Protein AF-A0A7Y4QRB1-F1 (afdb_monomer_lite)

Foldseek 3Di:
DPPPPVVVVVCVVVVVVVVPPPDDDPDDPVVVVVVVVVPPDDDPVLVVLLVVLQVVLVVVLLVVCVVVVFFDWDKQKDKDKDWDAPVVVVVLVVLLVVLCVVVQWDDDPDPQKTKHAADDPPPPLDDPLSRFIKIKGWDWDDPVVTIMIMIMMITPDGDGTNQCNNVQRVQSCCCSRVVDVDRAQAEGEQSLLSSLLSLLVSLQVQLVVCVVVVNPPRQSSLVSSLVVSLVSLVVSCVSCVVDPSRYDNNVSSVNSNVSSVVSNVVSVVVVVVVVD

Secondary structure (DSSP, 8-state):
--SSHHHHHHHHHHHHHHTT----S--SSHHHHHHHHHT--S--HHHHHHHHHHHHHHHHHHHHHIIIII--EE--EEEEEEEE-HHHHHHHHHHHHHHHHHTT-EE-SSTTEEEEPPPPTT-TTS-HHHHS-EEEEEEEEE-SS-EEEEEEEEESSPEES-SSHHHHHHHHHHHHTTS-SS---PPEEPHHHHHHHHHHHHHHHHHHHHHHTT-S--HHHHHHHHHHHHHHHHHHHHHHHHSBTTEE-HHHHHHHHHHHHHHHHHHHHHHHHHH-

Structure (mmCIF, N/CA/C/O backbone):
data_AF-A0A7Y4QRB1-F1
#
_entry.id   AF-A0A7Y4QRB1-F1
#
loop_
_atom_site.group_PDB
_atom_site.id
_atom_site.type_symbol
_atom_site.label_atom_id
_atom_site.label_alt_id
_atom_site.label_comp_id
_atom_site.label_asym_id
_atom_site.label_entity_id
_atom_site.label_seq_id
_atom_site.pdbx_PDB_ins_code
_atom_site.Cartn_x
_atom_site.Cartn_y
_atom_site.Cartn_z
_atom_site.occupancy
_atom_site.B_iso_or_equiv
_atom_site.auth_seq_id
_atom_site.auth_comp_id
_atom_site.auth_asym_id
_atom_site.auth_atom_id
_atom_site.pdbx_PDB_model_num
ATOM 1 N N . MET A 1 1 ? 9.222 23.183 7.880 1.00 39.72 1 MET A N 1
ATOM 2 C CA . MET A 1 1 ? 10.000 22.545 6.788 1.00 39.72 1 MET A CA 1
ATOM 3 C C . MET A 1 1 ? 9.191 22.428 5.479 1.00 39.72 1 MET A C 1
ATOM 5 O O . MET A 1 1 ? 9.075 21.345 4.931 1.00 39.72 1 MET A O 1
ATOM 9 N N . LYS A 1 2 ? 8.617 23.523 4.947 1.00 31.38 2 LYS A N 1
ATOM 10 C CA . LYS A 1 2 ? 7.684 23.488 3.788 1.00 31.38 2 LYS A CA 1
ATOM 11 C C . LYS A 1 2 ? 8.220 24.134 2.493 1.00 31.38 2 LYS A C 1
ATOM 13 O O . LYS A 1 2 ? 7.441 24.411 1.593 1.00 31.38 2 LYS A O 1
ATOM 18 N N . ARG A 1 3 ? 9.528 24.411 2.379 1.00 34.03 3 ARG A N 1
ATOM 19 C CA . ARG A 1 3 ? 10.090 25.138 1.214 1.00 34.03 3 ARG A CA 1
ATOM 20 C C . ARG A 1 3 ? 11.389 24.576 0.616 1.00 34.03 3 ARG A C 1
ATOM 22 O O . ARG A 1 3 ? 11.933 25.191 -0.287 1.00 34.03 3 ARG A O 1
ATOM 29 N N . PHE A 1 4 ? 11.870 23.411 1.059 1.00 32.62 4 PHE A N 1
ATOM 30 C CA . PHE A 1 4 ? 13.183 22.892 0.631 1.00 32.62 4 PHE A CA 1
ATOM 31 C C . PHE A 1 4 ? 13.152 21.792 -0.446 1.00 32.62 4 PHE A C 1
ATOM 33 O O . PHE A 1 4 ? 14.191 21.486 -1.020 1.00 32.62 4 PHE A O 1
ATOM 40 N N . LEU A 1 5 ? 11.989 21.215 -0.773 1.00 32.38 5 LEU A N 1
ATOM 41 C CA . LEU A 1 5 ? 11.912 20.085 -1.711 1.00 32.38 5 LEU A CA 1
ATOM 42 C C . LEU A 1 5 ? 11.909 20.416 -3.220 1.00 32.38 5 LEU A C 1
ATOM 44 O O . LEU A 1 5 ? 12.484 19.621 -3.961 1.00 32.38 5 LEU A O 1
ATOM 48 N N . PRO A 1 6 ? 11.360 21.544 -3.727 1.00 33.53 6 PRO A N 1
ATOM 49 C CA . PRO A 1 6 ? 11.433 21.816 -5.167 1.00 33.53 6 PRO A CA 1
ATOM 50 C C . PRO A 1 6 ? 12.853 22.189 -5.628 1.00 33.53 6 PRO A C 1
ATOM 52 O O . PRO A 1 6 ? 13.139 22.143 -6.819 1.00 33.53 6 PRO A O 1
ATOM 55 N N . PHE A 1 7 ? 13.764 22.497 -4.697 1.00 32.50 7 PHE A N 1
ATOM 56 C CA . PHE A 1 7 ? 15.156 22.818 -5.011 1.00 32.50 7 PHE A CA 1
ATOM 57 C C . PHE A 1 7 ? 16.024 21.585 -5.272 1.00 32.50 7 PHE A C 1
ATOM 59 O O . PHE A 1 7 ? 16.918 21.662 -6.104 1.00 32.50 7 PHE A O 1
ATOM 66 N N . LEU A 1 8 ? 15.753 20.440 -4.638 1.00 35.69 8 LEU A N 1
ATOM 67 C CA . LEU A 1 8 ? 16.578 19.231 -4.791 1.00 35.69 8 LEU A CA 1
ATOM 68 C C . LEU A 1 8 ? 16.339 18.506 -6.127 1.00 35.69 8 LEU A C 1
ATOM 70 O O . LEU A 1 8 ? 17.288 17.998 -6.720 1.00 35.69 8 LEU A O 1
ATOM 74 N N . ALA A 1 9 ? 15.108 18.535 -6.647 1.00 36.31 9 ALA A N 1
ATOM 75 C CA . ALA A 1 9 ? 14.800 18.016 -7.983 1.00 36.31 9 ALA A CA 1
ATOM 76 C C . ALA A 1 9 ? 15.370 18.914 -9.099 1.00 36.31 9 ALA A C 1
ATOM 78 O O . ALA A 1 9 ? 15.824 18.411 -10.123 1.00 36.31 9 ALA A O 1
ATOM 79 N N . LEU A 1 10 ? 15.425 20.233 -8.875 1.00 35.31 10 LEU A N 1
ATOM 80 C CA . LEU A 1 10 ? 16.050 21.171 -9.810 1.00 35.31 10 LEU A CA 1
ATOM 81 C C . LEU A 1 10 ? 17.590 21.110 -9.748 1.00 35.31 10 LEU A C 1
ATOM 83 O O . LEU A 1 10 ? 18.241 21.254 -10.781 1.00 35.31 10 LEU A O 1
ATOM 87 N N . PHE A 1 11 ? 18.181 20.842 -8.573 1.00 35.09 11 PHE A N 1
ATOM 88 C CA . PHE A 1 11 ? 19.637 20.713 -8.400 1.00 35.09 11 PHE A CA 1
ATOM 89 C C . PHE A 1 11 ? 20.209 19.437 -9.024 1.00 35.09 11 PHE A C 1
ATOM 91 O O . PHE A 1 11 ? 21.295 19.476 -9.589 1.00 35.09 11 PHE A O 1
ATOM 98 N N . ALA A 1 12 ? 19.482 18.317 -8.981 1.00 37.06 12 ALA A N 1
ATOM 99 C CA . ALA A 1 12 ? 19.940 17.073 -9.606 1.00 37.06 12 ALA A CA 1
ATOM 100 C C . ALA A 1 12 ? 19.974 17.168 -11.146 1.00 37.06 12 ALA A C 1
ATOM 102 O O . ALA A 1 12 ? 20.867 16.612 -11.780 1.00 37.06 12 ALA A O 1
ATOM 103 N N . VAL A 1 13 ? 19.049 17.930 -11.743 1.00 39.94 13 VAL A N 1
ATOM 104 C CA . VAL A 1 13 ? 19.006 18.173 -13.197 1.00 39.94 13 VAL A CA 1
ATOM 105 C C . VAL A 1 13 ? 20.031 19.234 -13.626 1.00 39.94 13 VAL A C 1
ATOM 107 O O . VAL A 1 13 ? 20.640 19.111 -14.686 1.00 39.94 13 VAL A O 1
ATOM 110 N N . SER A 1 14 ? 20.294 20.245 -12.792 1.00 35.56 14 SER A N 1
ATOM 111 C CA . SER A 1 14 ? 21.273 21.301 -13.100 1.00 35.56 14 SER A CA 1
ATOM 112 C C . SER A 1 14 ? 22.726 20.915 -12.799 1.00 35.56 14 SER A C 1
ATOM 114 O O . SER A 1 14 ? 23.615 21.338 -13.535 1.00 35.56 14 SER A O 1
ATOM 116 N N . ALA A 1 15 ? 22.995 20.051 -11.815 1.00 35.97 15 ALA A N 1
ATOM 117 C CA . ALA A 1 15 ? 24.342 19.531 -11.558 1.00 35.97 15 ALA A CA 1
ATOM 118 C C . ALA A 1 15 ? 24.840 18.597 -12.679 1.00 35.97 15 ALA A C 1
ATOM 120 O O . ALA A 1 15 ? 26.037 18.559 -12.955 1.00 35.97 15 ALA A O 1
ATOM 121 N N . PHE A 1 16 ? 23.931 17.907 -13.379 1.00 37.00 16 PHE A N 1
ATOM 122 C CA . PHE A 1 16 ? 24.278 17.109 -14.559 1.00 37.00 16 PHE A CA 1
ATOM 123 C C . PHE A 1 16 ? 24.545 17.987 -15.797 1.00 37.00 16 PHE A C 1
ATOM 125 O O . PHE A 1 16 ? 25.427 17.680 -16.592 1.00 37.00 16 PHE A O 1
ATOM 132 N N . ALA A 1 17 ? 23.852 19.126 -15.924 1.00 37.41 17 ALA A N 1
ATOM 133 C CA . ALA A 1 17 ? 24.091 20.101 -16.992 1.00 37.41 17 ALA A CA 1
ATOM 134 C C . ALA A 1 17 ? 25.371 20.938 -16.774 1.00 37.41 17 ALA A C 1
ATOM 136 O O . ALA A 1 17 ? 26.051 21.287 -17.736 1.00 37.41 17 ALA A O 1
ATOM 137 N N . ALA A 1 18 ? 25.737 21.230 -15.522 1.00 36.44 18 ALA A N 1
ATOM 138 C CA . ALA A 1 18 ? 26.927 22.019 -15.192 1.00 36.44 18 ALA A CA 1
ATOM 139 C C . ALA A 1 18 ? 28.245 21.220 -15.282 1.00 36.44 18 ALA A C 1
ATOM 141 O O . ALA A 1 18 ? 29.301 21.807 -15.503 1.00 36.44 18 ALA A O 1
ATOM 142 N N . GLY A 1 19 ? 28.195 19.886 -15.171 1.00 33.22 19 GLY A N 1
ATOM 143 C CA . GLY A 1 19 ? 29.369 19.012 -15.315 1.00 33.22 19 GLY A CA 1
ATOM 144 C C . GLY A 1 19 ? 29.915 18.890 -16.745 1.00 33.22 19 GLY A C 1
ATOM 145 O O . GLY A 1 19 ? 31.011 18.372 -16.931 1.00 33.22 19 GLY A O 1
ATOM 146 N N . LEU A 1 20 ? 29.182 19.383 -17.749 1.00 38.00 20 LEU A N 1
ATOM 147 C CA . LEU A 1 20 ? 29.533 19.293 -19.173 1.00 38.00 20 LEU A CA 1
ATOM 148 C C . LEU A 1 20 ? 30.147 20.577 -19.759 1.00 38.00 20 LEU A C 1
ATOM 150 O O . LEU A 1 20 ? 30.497 20.590 -20.934 1.00 38.00 20 LEU A O 1
ATOM 154 N N . SER A 1 21 ? 30.300 21.651 -18.972 1.00 42.00 21 SER A N 1
ATOM 155 C CA . SER A 1 21 ? 30.727 22.970 -19.482 1.00 42.00 21 SER A CA 1
ATOM 156 C C . SER A 1 21 ? 32.161 23.390 -19.112 1.00 42.00 21 SER A C 1
ATOM 158 O O . SER A 1 21 ? 32.554 24.526 -19.377 1.00 42.00 21 SER A O 1
ATOM 160 N N . ALA A 1 22 ? 32.976 22.499 -18.545 1.00 44.00 22 ALA A N 1
ATOM 161 C CA . ALA A 1 22 ? 34.380 22.787 -18.248 1.00 44.00 22 ALA A CA 1
ATOM 162 C C . ALA A 1 22 ? 35.316 22.098 -19.254 1.00 44.00 22 ALA A C 1
ATOM 164 O O . ALA A 1 22 ? 36.043 21.171 -18.908 1.00 44.00 22 ALA A O 1
ATOM 165 N N . ALA A 1 23 ? 35.296 22.554 -20.507 1.00 38.94 23 ALA A N 1
ATOM 166 C CA . ALA A 1 23 ? 36.336 22.246 -21.483 1.00 38.94 23 ALA A CA 1
ATOM 167 C C . ALA A 1 23 ? 36.774 23.543 -22.174 1.00 38.94 23 ALA A C 1
ATOM 169 O O . ALA A 1 23 ? 35.965 24.310 -22.687 1.00 38.94 23 ALA A O 1
ATOM 170 N N . THR A 1 24 ? 38.073 23.804 -22.088 1.00 46.06 24 THR A N 1
ATOM 171 C CA . THR A 1 24 ? 38.813 24.920 -22.684 1.00 46.06 24 THR A CA 1
ATOM 172 C C . THR A 1 24 ? 38.748 24.920 -24.220 1.00 46.06 24 THR A C 1
ATOM 174 O O . THR A 1 24 ? 38.519 23.865 -24.810 1.00 46.06 24 THR A O 1
ATOM 177 N N . PRO A 1 25 ? 38.981 26.072 -24.881 1.00 45.19 25 PRO A N 1
ATOM 178 C CA . PRO A 1 25 ? 38.658 26.262 -26.290 1.00 45.19 25 PRO A CA 1
ATOM 179 C C . PRO A 1 25 ? 39.720 25.641 -27.205 1.00 45.19 25 PRO A C 1
ATOM 181 O O . PRO A 1 25 ? 40.776 26.227 -27.425 1.00 45.19 25 PRO A O 1
ATOM 184 N N . ASP A 1 26 ? 39.405 24.479 -27.775 1.00 43.38 26 ASP A N 1
ATOM 185 C CA . ASP A 1 26 ? 39.945 24.043 -29.069 1.00 43.38 26 ASP A CA 1
ATOM 186 C C . ASP A 1 26 ? 38.847 23.266 -29.830 1.00 43.38 26 ASP A C 1
ATOM 188 O O . ASP A 1 26 ? 38.816 22.038 -29.940 1.00 43.38 26 ASP A O 1
ATOM 192 N N . ASP A 1 27 ? 37.832 24.030 -30.247 1.00 53.16 27 ASP A N 1
ATOM 193 C CA . ASP A 1 27 ? 36.531 23.574 -30.746 1.00 53.16 27 ASP A CA 1
ATOM 194 C C . ASP A 1 27 ? 36.524 23.342 -32.259 1.00 53.16 27 ASP A C 1
ATOM 196 O O . ASP A 1 27 ? 36.129 24.229 -33.019 1.00 53.16 27 ASP A O 1
ATOM 200 N N . ARG A 1 28 ? 36.882 22.139 -32.730 1.00 49.31 28 ARG A N 1
ATOM 201 C CA . ARG A 1 28 ? 36.522 21.727 -34.108 1.00 49.31 28 ARG A CA 1
ATOM 202 C C . ARG A 1 28 ? 35.938 20.320 -34.294 1.00 49.31 28 ARG A C 1
ATOM 204 O O . ARG A 1 28 ? 35.136 20.184 -35.213 1.00 49.31 28 ARG A O 1
ATOM 211 N N . PRO A 1 29 ? 36.190 19.293 -33.456 1.00 46.94 29 PRO A N 1
ATOM 212 C CA . PRO A 1 29 ? 35.462 18.025 -33.595 1.00 46.94 29 PRO A CA 1
ATOM 213 C C . PRO A 1 29 ? 34.182 17.950 -32.739 1.00 46.94 29 PRO A C 1
ATOM 215 O O . PRO A 1 29 ? 33.296 17.150 -33.033 1.00 46.94 29 PRO A O 1
ATOM 218 N N . VAL A 1 30 ? 34.037 18.802 -31.716 1.00 51.84 30 VAL A N 1
ATOM 219 C CA . VAL A 1 30 ? 32.916 18.755 -30.754 1.00 51.84 30 VAL A CA 1
ATOM 220 C C . VAL A 1 30 ? 31.631 19.393 -31.307 1.00 51.84 30 VAL A C 1
ATOM 222 O O . VAL A 1 30 ? 30.529 18.942 -30.994 1.00 51.84 30 VAL A O 1
ATOM 225 N N . GLN A 1 31 ? 31.740 20.373 -32.213 1.00 45.00 31 GLN A N 1
ATOM 226 C CA . GLN A 1 31 ? 30.568 21.009 -32.832 1.00 45.00 31 GLN A CA 1
ATOM 227 C C . GLN A 1 31 ? 29.723 20.036 -33.667 1.00 45.00 31 GLN A C 1
ATOM 229 O O . GLN A 1 31 ? 28.500 20.160 -33.661 1.00 45.00 31 GLN A O 1
ATOM 234 N N . ASN A 1 32 ? 30.326 19.019 -34.292 1.00 47.62 32 ASN A N 1
ATOM 235 C CA . ASN A 1 32 ? 29.573 17.998 -35.032 1.00 47.62 32 ASN A CA 1
ATOM 236 C C . ASN A 1 32 ? 28.759 17.082 -34.100 1.00 47.62 32 ASN A C 1
ATOM 238 O O . ASN A 1 32 ? 27.676 16.632 -34.471 1.00 47.62 32 ASN A O 1
ATOM 242 N N . TYR A 1 33 ? 29.226 16.848 -32.868 1.00 47.97 33 TYR A N 1
ATOM 243 C CA . TYR A 1 33 ? 28.473 16.085 -31.865 1.00 47.97 33 TYR A CA 1
ATOM 244 C C . TYR A 1 33 ? 27.237 16.855 -31.379 1.00 47.97 33 TYR A C 1
ATOM 246 O O . TYR A 1 33 ? 26.149 16.288 -31.286 1.00 47.97 33 TYR A O 1
ATOM 254 N N . PHE A 1 34 ? 27.371 18.162 -31.131 1.00 43.59 34 PHE A N 1
ATOM 255 C CA . PHE A 1 34 ? 26.248 18.989 -30.677 1.00 43.59 34 PHE A CA 1
ATOM 256 C C . PHE A 1 34 ? 25.298 19.420 -31.800 1.00 43.59 34 PHE A C 1
ATOM 258 O O . PHE A 1 34 ? 24.108 19.577 -31.540 1.00 43.59 34 PHE A O 1
ATOM 265 N N . GLN A 1 35 ? 25.763 19.547 -33.045 1.00 42.81 35 GLN A N 1
ATOM 266 C CA . GLN A 1 35 ? 24.873 19.765 -34.193 1.00 42.81 35 GLN A CA 1
ATOM 267 C C . GLN A 1 35 ? 24.010 18.534 -34.501 1.00 42.81 35 GLN A C 1
ATOM 269 O O . GLN A 1 35 ? 22.847 18.677 -34.873 1.00 42.81 35 GLN A O 1
ATOM 274 N N . ASN A 1 36 ? 24.517 17.325 -34.242 1.00 44.88 36 ASN A N 1
ATOM 275 C CA . ASN A 1 36 ? 23.694 16.114 -34.280 1.00 44.88 36 ASN A CA 1
ATOM 276 C C . ASN A 1 36 ? 22.741 16.011 -33.073 1.00 44.88 36 ASN A C 1
ATOM 278 O O . ASN A 1 36 ? 21.663 15.435 -33.196 1.00 44.88 36 ASN A O 1
ATOM 282 N N . ALA A 1 37 ? 23.082 16.616 -31.929 1.00 47.56 37 ALA A N 1
ATOM 283 C CA . ALA A 1 37 ? 22.190 16.700 -30.768 1.00 47.56 37 ALA A CA 1
ATOM 284 C C . ALA A 1 37 ? 21.055 17.729 -30.951 1.00 47.56 37 ALA A C 1
ATOM 286 O O . ALA A 1 37 ? 19.968 17.551 -30.403 1.00 47.56 37 ALA A O 1
ATOM 287 N N . THR A 1 38 ? 21.259 18.788 -31.740 1.00 42.94 38 THR A N 1
ATOM 288 C CA . THR A 1 38 ? 20.203 19.760 -32.083 1.00 42.94 38 THR A CA 1
ATOM 289 C C . THR A 1 38 ? 19.347 19.327 -33.275 1.00 42.94 38 THR A C 1
ATOM 291 O O . THR A 1 38 ? 18.256 19.862 -33.465 1.00 42.94 38 THR A O 1
ATOM 294 N N . ALA A 1 39 ? 19.753 18.281 -34.003 1.00 39.62 39 ALA A N 1
ATOM 295 C CA . ALA A 1 39 ? 18.938 17.579 -34.996 1.00 39.62 39 ALA A CA 1
ATOM 296 C C . ALA A 1 39 ? 17.905 16.608 -34.375 1.00 39.62 39 ALA A C 1
ATOM 298 O O . ALA A 1 39 ? 17.433 15.685 -35.043 1.00 39.62 39 ALA A O 1
ATOM 299 N N . PHE A 1 40 ? 17.481 16.837 -33.124 1.00 47.47 40 PHE A N 1
ATOM 300 C CA . PHE A 1 40 ? 16.254 16.276 -32.537 1.00 47.47 40 PHE A CA 1
ATOM 301 C C . PHE A 1 40 ? 15.010 16.885 -33.224 1.00 47.47 40 PHE A C 1
ATOM 303 O O . PHE A 1 40 ? 14.168 17.542 -32.614 1.00 47.47 40 PHE A O 1
ATOM 310 N N . SER A 1 41 ? 14.911 16.714 -34.544 1.00 40.84 41 SER A N 1
ATOM 311 C CA . SER A 1 41 ? 13.791 17.190 -35.346 1.00 40.84 41 SER A CA 1
ATOM 312 C C . SER A 1 41 ? 12.553 16.308 -35.142 1.00 40.84 41 SER A C 1
ATOM 314 O O . SER A 1 41 ? 12.615 15.082 -35.208 1.00 40.84 41 SER A O 1
ATOM 316 N N . SER A 1 42 ? 11.423 16.979 -34.906 1.00 46.69 42 SER A N 1
ATOM 317 C CA . SER A 1 42 ? 10.041 16.555 -35.184 1.00 46.69 42 SER A CA 1
ATOM 318 C C . SER A 1 42 ? 9.615 15.143 -34.734 1.00 46.69 42 SER A C 1
ATOM 320 O O . SER A 1 42 ? 9.672 14.174 -35.487 1.00 46.69 42 SER A O 1
ATOM 322 N N . SER A 1 43 ? 9.019 15.107 -33.534 1.00 50.09 43 SER A N 1
ATOM 323 C CA . SER A 1 43 ? 8.402 13.976 -32.816 1.00 50.09 43 SER A CA 1
ATOM 324 C C . SER A 1 43 ? 9.391 13.107 -32.030 1.00 50.09 43 SER A C 1
ATOM 326 O O . SER A 1 43 ? 10.037 12.225 -32.603 1.00 50.09 43 SER A O 1
ATOM 328 N N . PRO A 1 44 ? 9.502 13.289 -30.697 1.00 72.00 44 PRO A N 1
ATOM 329 C CA . PRO A 1 44 ? 10.313 12.416 -29.867 1.00 72.00 44 PRO A CA 1
ATOM 330 C C . PRO A 1 44 ? 9.574 11.082 -29.711 1.00 72.00 44 PRO A C 1
ATOM 332 O O . PRO A 1 44 ? 8.936 10.817 -28.695 1.00 72.00 44 PRO A O 1
ATOM 335 N N . LYS A 1 45 ? 9.640 10.219 -30.732 1.00 80.81 45 LYS A N 1
ATOM 336 C CA . LYS A 1 45 ? 9.085 8.855 -30.689 1.00 80.81 45 LYS A CA 1
ATOM 337 C C . LYS A 1 45 ? 9.592 8.095 -29.459 1.00 80.81 45 LYS A C 1
ATOM 339 O O . LYS A 1 45 ? 8.843 7.333 -28.859 1.00 80.81 45 LYS A O 1
ATOM 344 N N . TRP A 1 46 ? 10.828 8.368 -29.040 1.00 86.44 46 TRP A N 1
ATOM 345 C CA . TRP A 1 46 ? 11.405 7.865 -27.794 1.00 86.44 46 TRP A CA 1
ATOM 346 C C . TRP A 1 46 ? 10.669 8.344 -26.543 1.00 86.44 46 TRP A C 1
ATOM 348 O O . TRP A 1 46 ? 10.542 7.570 -25.605 1.00 86.44 46 TRP A O 1
ATOM 358 N N . ALA A 1 47 ? 10.146 9.573 -26.516 1.00 87.12 47 ALA A N 1
ATOM 359 C CA . ALA A 1 47 ? 9.398 10.080 -25.371 1.00 87.12 47 ALA A CA 1
ATOM 360 C C . ALA A 1 47 ? 8.028 9.411 -25.296 1.00 87.12 47 ALA A C 1
ATOM 362 O O . ALA A 1 47 ? 7.596 9.055 -24.210 1.00 87.12 47 ALA A O 1
ATOM 363 N N . VAL A 1 48 ? 7.372 9.166 -26.437 1.00 88.88 48 VAL A N 1
ATOM 364 C CA . VAL A 1 48 ? 6.123 8.383 -26.472 1.00 88.88 48 VAL A CA 1
ATOM 365 C C . VAL A 1 48 ? 6.360 6.975 -25.926 1.00 88.88 48 VAL A C 1
ATOM 367 O O . VAL A 1 48 ? 5.590 6.512 -25.089 1.00 88.88 48 VAL A O 1
ATOM 370 N N . VAL A 1 49 ? 7.450 6.320 -26.340 1.00 89.44 49 VAL A N 1
ATOM 371 C CA . VAL A 1 49 ? 7.846 5.011 -25.801 1.00 89.44 49 VAL A CA 1
ATOM 372 C C . VAL A 1 49 ? 8.166 5.111 -24.307 1.00 89.44 49 VAL A C 1
ATOM 374 O O . VAL A 1 49 ? 7.635 4.329 -23.531 1.00 89.44 49 VAL A O 1
ATOM 377 N N . GLY A 1 50 ? 8.961 6.092 -23.878 1.00 90.44 50 GLY A N 1
ATOM 378 C CA . GLY A 1 50 ? 9.340 6.298 -22.477 1.00 90.44 50 GLY A CA 1
ATOM 379 C C . GLY A 1 50 ? 8.140 6.556 -21.563 1.00 90.44 50 GLY A C 1
ATOM 380 O O . GLY A 1 50 ? 7.981 5.879 -20.551 1.00 90.44 50 GLY A O 1
ATOM 381 N N . PHE A 1 51 ? 7.236 7.462 -21.943 1.00 90.75 51 PHE A N 1
ATOM 382 C CA . PHE A 1 51 ? 5.979 7.679 -21.224 1.00 90.75 51 PHE A CA 1
ATOM 383 C C . PHE A 1 51 ? 5.107 6.424 -21.233 1.00 90.75 51 PHE A C 1
ATOM 385 O O . PHE A 1 51 ? 4.558 6.063 -20.196 1.00 90.75 51 PHE A O 1
ATOM 392 N N . GLY A 1 52 ? 5.004 5.736 -22.373 1.00 91.31 52 GLY A N 1
ATOM 393 C CA . GLY A 1 52 ? 4.279 4.472 -22.480 1.00 91.31 52 GLY A CA 1
ATOM 394 C C . GLY A 1 52 ? 4.819 3.405 -21.526 1.00 91.31 52 GLY A C 1
ATOM 395 O O . GLY A 1 52 ? 4.036 2.709 -20.889 1.00 91.31 52 GLY A O 1
ATOM 396 N N . LEU A 1 53 ? 6.141 3.325 -21.364 1.00 93.25 53 LEU A N 1
ATOM 397 C CA . LEU A 1 53 ? 6.793 2.429 -20.411 1.00 93.25 53 LEU A CA 1
ATOM 398 C C . LEU A 1 53 ? 6.484 2.804 -18.959 1.00 93.25 53 LEU A C 1
ATOM 400 O O . LEU A 1 53 ? 6.187 1.909 -18.175 1.00 93.25 53 LEU A O 1
ATOM 404 N N . VAL A 1 54 ? 6.490 4.095 -18.609 1.00 93.06 54 VAL A N 1
ATOM 405 C CA . VAL A 1 54 ? 6.131 4.569 -17.258 1.00 93.06 54 VAL A CA 1
ATOM 406 C C . VAL A 1 54 ? 4.657 4.289 -16.944 1.00 93.06 54 VAL A C 1
ATOM 408 O O . VAL A 1 54 ? 4.333 3.719 -15.908 1.00 93.06 54 VAL A O 1
ATOM 411 N N . PHE A 1 55 ? 3.731 4.630 -17.842 1.00 90.62 55 PHE A N 1
ATOM 412 C CA . PHE A 1 55 ? 2.312 4.322 -17.625 1.00 90.62 55 PHE A CA 1
ATOM 413 C C . PHE A 1 55 ? 2.053 2.810 -17.616 1.00 90.62 55 PHE A C 1
ATOM 415 O O . PHE A 1 55 ? 1.250 2.321 -16.820 1.00 90.62 55 PHE A O 1
ATOM 422 N N . GLY A 1 56 ? 2.759 2.062 -18.465 1.00 91.25 56 GLY A N 1
ATOM 423 C CA . GLY A 1 56 ? 2.716 0.606 -18.505 1.00 91.25 56 GLY A CA 1
ATOM 424 C C . GLY A 1 56 ? 3.218 -0.032 -17.210 1.00 91.25 56 GLY A C 1
ATOM 425 O O . GLY A 1 56 ? 2.552 -0.923 -16.685 1.00 91.25 56 GLY A O 1
ATOM 426 N N . SER A 1 57 ? 4.338 0.442 -16.649 1.00 92.81 57 SER A N 1
ATOM 427 C CA . SER A 1 57 ? 4.858 -0.052 -15.368 1.00 92.81 57 SER A CA 1
ATOM 428 C C . SER A 1 57 ? 3.894 0.245 -14.224 1.00 92.81 57 SER A C 1
ATOM 430 O O . SER A 1 57 ? 3.644 -0.635 -13.399 1.00 92.81 57 SER A O 1
ATOM 432 N N . MET A 1 58 ? 3.272 1.428 -14.207 1.00 88.94 58 MET A N 1
ATOM 433 C CA . MET A 1 58 ? 2.241 1.780 -13.227 1.00 88.94 58 MET A CA 1
ATOM 434 C C . MET A 1 58 ? 1.020 0.857 -13.326 1.00 88.94 58 MET A C 1
ATOM 436 O O . MET A 1 58 ? 0.574 0.321 -12.311 1.00 88.94 58 MET A O 1
ATOM 440 N N . ALA A 1 59 ? 0.506 0.617 -14.535 1.00 87.38 59 ALA A N 1
ATOM 441 C CA . ALA A 1 59 ? -0.632 -0.275 -14.750 1.00 87.38 59 ALA A CA 1
ATOM 442 C C . ALA A 1 59 ? -0.314 -1.724 -14.336 1.00 87.38 59 ALA A C 1
ATOM 444 O O . ALA A 1 59 ? -1.102 -2.359 -13.634 1.00 87.38 59 ALA A O 1
ATOM 445 N N . LEU A 1 60 ? 0.867 -2.236 -14.700 1.00 89.75 60 LEU A N 1
ATOM 446 C CA . LEU A 1 60 ? 1.331 -3.564 -14.283 1.00 89.75 60 LEU A CA 1
ATOM 447 C C . LEU A 1 60 ? 1.524 -3.660 -12.768 1.00 89.75 60 LEU A C 1
ATOM 449 O O . LEU A 1 60 ? 1.236 -4.700 -12.176 1.00 89.75 60 LEU A O 1
ATOM 453 N N . SER A 1 61 ? 1.966 -2.581 -12.127 1.00 87.31 61 SER A N 1
ATOM 454 C CA . SER A 1 61 ? 2.106 -2.505 -10.673 1.00 87.31 61 SER A CA 1
ATOM 455 C C . SER A 1 61 ? 0.750 -2.556 -9.972 1.00 87.31 61 SER A C 1
ATOM 457 O O . SER A 1 61 ? 0.612 -3.280 -8.986 1.00 87.31 61 SER A O 1
ATOM 459 N N . TRP A 1 62 ? -0.273 -1.876 -10.505 1.00 82.62 62 TRP A N 1
ATOM 460 C CA . TRP A 1 62 ? -1.655 -2.010 -10.027 1.00 82.62 62 TRP A CA 1
ATOM 461 C C . TRP A 1 62 ? -2.167 -3.439 -10.175 1.00 82.62 62 TRP A C 1
ATOM 463 O O . TRP A 1 62 ? -2.641 -4.010 -9.198 1.00 82.62 62 TRP A O 1
ATOM 473 N N . ILE A 1 63 ? -2.012 -4.053 -11.351 1.00 84.31 63 ILE A N 1
ATOM 474 C CA . ILE A 1 63 ? -2.436 -5.444 -11.586 1.00 84.31 63 ILE A CA 1
ATOM 475 C C . ILE A 1 63 ? -1.714 -6.402 -10.633 1.00 84.31 63 ILE A C 1
ATOM 477 O O . ILE A 1 63 ? -2.345 -7.254 -10.012 1.00 84.31 63 ILE A O 1
ATOM 481 N N . THR A 1 64 ? -0.404 -6.237 -10.455 1.00 84.88 64 THR A N 1
ATOM 482 C CA . THR A 1 64 ? 0.388 -7.069 -9.542 1.00 84.88 64 THR A CA 1
ATOM 483 C C . THR A 1 64 ? -0.074 -6.898 -8.098 1.00 84.88 64 THR A C 1
ATOM 485 O O . THR A 1 64 ? -0.223 -7.881 -7.373 1.00 84.88 64 THR A O 1
ATOM 488 N N . ALA A 1 65 ? -0.342 -5.663 -7.673 1.00 78.19 65 ALA A N 1
ATOM 489 C CA . ALA A 1 65 ? -0.888 -5.390 -6.352 1.00 78.19 65 ALA A CA 1
ATOM 490 C C . ALA A 1 65 ? -2.272 -6.033 -6.165 1.00 78.19 65 ALA A C 1
ATOM 492 O O . ALA A 1 65 ? -2.539 -6.570 -5.092 1.00 78.19 65 ALA A O 1
ATOM 493 N N . ILE A 1 66 ? -3.120 -6.045 -7.202 1.00 71.56 66 ILE A N 1
ATOM 494 C CA . ILE A 1 66 ? -4.417 -6.735 -7.181 1.00 71.56 66 ILE A CA 1
ATOM 495 C C . ILE A 1 66 ? -4.226 -8.243 -6.987 1.00 71.56 66 ILE A C 1
ATOM 497 O O . ILE A 1 66 ? -4.796 -8.819 -6.061 1.00 71.56 66 ILE A O 1
ATOM 501 N N . VAL A 1 67 ? -3.392 -8.876 -7.816 1.00 77.88 67 VAL A N 1
ATOM 502 C CA . VAL A 1 67 ? -3.175 -10.333 -7.806 1.00 77.88 67 VAL A CA 1
ATOM 503 C C . VAL A 1 67 ? -2.545 -10.814 -6.499 1.00 77.88 67 VAL A C 1
ATOM 505 O O . VAL A 1 67 ? -2.924 -11.860 -5.981 1.00 77.88 67 VAL A O 1
ATOM 508 N N . LEU A 1 68 ? -1.621 -10.045 -5.920 1.00 74.62 68 LEU A N 1
ATOM 509 C CA . LEU A 1 68 ? -0.963 -10.393 -4.655 1.00 74.62 68 LEU A CA 1
ATOM 510 C C . LEU A 1 68 ? -1.836 -10.127 -3.411 1.00 74.62 68 LEU A C 1
ATOM 512 O O . LEU A 1 68 ? -1.316 -10.106 -2.296 1.00 74.62 68 LEU A O 1
ATOM 516 N N . GLY A 1 69 ? -3.148 -9.937 -3.590 1.00 56.34 69 GLY A N 1
ATOM 517 C CA . GLY A 1 69 ? -4.118 -9.781 -2.504 1.00 56.34 69 GLY A CA 1
ATOM 518 C C . GLY A 1 69 ? -4.173 -8.377 -1.900 1.00 56.34 69 GLY A C 1
ATOM 519 O O . GLY A 1 69 ? -4.762 -8.199 -0.837 1.00 56.34 69 GLY A O 1
ATOM 520 N N . GLY A 1 70 ? -3.572 -7.385 -2.560 1.00 53.16 70 GLY A N 1
ATOM 521 C CA . GLY A 1 70 ? -3.527 -5.992 -2.114 1.00 53.16 70 GLY A CA 1
ATOM 522 C C . GLY A 1 70 ? -4.698 -5.127 -2.586 1.00 53.16 70 GLY A C 1
ATOM 523 O O . GLY A 1 70 ? -4.760 -3.963 -2.217 1.00 53.16 70 GLY A O 1
ATOM 524 N N . PHE A 1 71 ? -5.638 -5.639 -3.390 1.00 52.41 71 PHE A N 1
ATOM 525 C CA . PHE A 1 71 ? -6.857 -4.900 -3.742 1.00 52.41 71 PHE A CA 1
ATOM 526 C C . PHE A 1 71 ? -8.112 -5.660 -3.336 1.00 52.41 71 PHE A C 1
ATOM 528 O O . PHE A 1 71 ? -8.491 -6.650 -3.956 1.00 52.41 71 PHE A O 1
ATOM 535 N N . LYS A 1 72 ? -8.809 -5.122 -2.336 1.00 54.09 72 LYS A N 1
ATOM 536 C CA . LYS A 1 72 ? -10.238 -5.361 -2.147 1.00 54.09 72 LYS A CA 1
ATOM 537 C C . LYS A 1 72 ? -10.960 -4.131 -2.671 1.00 54.09 72 LYS A C 1
ATOM 539 O O . LYS A 1 72 ? -10.789 -3.051 -2.119 1.00 54.09 72 LYS A O 1
ATOM 544 N N . ILE A 1 73 ? -11.701 -4.293 -3.762 1.00 52.47 73 ILE A N 1
ATOM 545 C CA . ILE A 1 73 ? -12.565 -3.249 -4.317 1.00 52.47 73 ILE A CA 1
ATOM 546 C C . ILE A 1 73 ? -13.963 -3.507 -3.762 1.00 52.47 73 ILE A C 1
ATOM 548 O O . ILE A 1 73 ? -14.548 -4.551 -4.040 1.00 52.47 73 ILE A O 1
ATOM 552 N N . GLY A 1 74 ? -14.480 -2.586 -2.951 1.00 58.97 74 GLY A N 1
ATOM 553 C CA . GLY A 1 74 ? -15.828 -2.693 -2.389 1.00 58.97 74 GLY A CA 1
ATOM 554 C C . GLY A 1 74 ? -15.950 -2.145 -0.971 1.00 58.97 74 GLY A C 1
ATOM 555 O O . GLY A 1 74 ? -15.032 -1.511 -0.448 1.00 58.97 74 GLY A O 1
ATOM 556 N N . SER A 1 75 ? -17.105 -2.391 -0.347 1.00 66.56 75 SER A N 1
ATOM 557 C CA . SER A 1 75 ? -17.330 -2.046 1.057 1.00 66.56 75 SER A CA 1
ATOM 558 C C . SER A 1 75 ? -16.504 -2.970 1.943 1.00 66.56 75 SER A C 1
ATOM 560 O O . SER A 1 75 ? -16.764 -4.173 2.043 1.00 66.56 75 SER A O 1
ATOM 562 N N . LEU A 1 76 ? -15.491 -2.409 2.588 1.00 78.12 76 LEU A N 1
ATOM 563 C CA . LEU A 1 76 ? -14.653 -3.154 3.506 1.00 78.12 76 LEU A CA 1
ATOM 564 C C . LEU A 1 76 ? -15.327 -3.144 4.882 1.00 78.12 76 LEU A C 1
ATOM 566 O O . LEU A 1 76 ? -15.242 -2.169 5.622 1.00 78.12 76 LEU A O 1
ATOM 570 N N . GLU A 1 77 ? -16.033 -4.230 5.192 1.00 87.69 77 GLU A N 1
ATOM 571 C CA . GLU A 1 77 ? -16.779 -4.428 6.439 1.00 87.69 77 GLU A CA 1
ATOM 572 C C . GLU A 1 77 ? -16.326 -5.721 7.124 1.00 87.69 77 GLU A C 1
ATOM 574 O O . GLU A 1 77 ? -15.973 -6.702 6.465 1.00 87.69 77 GLU A O 1
ATOM 579 N N . ARG A 1 78 ? -16.282 -5.719 8.457 1.00 89.31 78 ARG A N 1
ATOM 580 C CA . ARG A 1 78 ? -16.147 -6.932 9.274 1.00 89.31 78 ARG A CA 1
ATOM 581 C C . ARG A 1 78 ? -17.047 -6.814 10.481 1.00 89.31 78 ARG A C 1
ATOM 583 O O . ARG A 1 78 ? -17.169 -5.729 11.044 1.00 89.31 78 ARG A O 1
ATOM 590 N N . ARG A 1 79 ? -17.617 -7.952 10.865 1.00 92.19 79 ARG A N 1
ATOM 591 C CA . ARG A 1 79 ? -18.451 -8.121 12.048 1.00 92.19 79 ARG A CA 1
ATOM 592 C C . ARG A 1 79 ? -17.827 -9.156 12.967 1.00 92.19 79 ARG A C 1
ATOM 594 O O . ARG A 1 79 ? -17.219 -10.117 12.493 1.00 92.19 79 ARG A O 1
ATOM 601 N N . VAL A 1 80 ? -17.952 -8.926 14.261 1.00 92.88 80 VAL A N 1
ATOM 602 C CA . VAL A 1 80 ? -17.549 -9.841 15.323 1.00 92.88 80 VAL A CA 1
ATOM 603 C C . VAL A 1 80 ? -18.673 -9.904 16.347 1.00 92.88 80 VAL A C 1
ATOM 605 O O . VAL A 1 80 ? -19.303 -8.892 16.649 1.00 92.88 80 VAL A O 1
ATOM 608 N N . GLU A 1 81 ? -18.922 -11.099 16.864 1.00 93.06 81 GLU A N 1
ATOM 609 C CA . GLU A 1 81 ? -19.966 -11.353 17.850 1.00 93.06 81 GLU A CA 1
ATOM 610 C C . GLU A 1 81 ? -19.336 -11.801 19.164 1.00 93.06 81 GLU A C 1
ATOM 612 O O . GLU A 1 81 ? -18.468 -12.676 19.189 1.00 93.06 81 GLU A O 1
ATOM 617 N N . TYR A 1 82 ? -19.817 -11.226 20.262 1.00 91.31 82 TYR A N 1
ATOM 618 C CA . TYR A 1 82 ? -19.412 -11.579 21.614 1.00 91.31 82 TYR A CA 1
ATOM 619 C C . TYR A 1 82 ? -20.632 -11.968 22.428 1.00 91.31 82 TYR A C 1
ATOM 621 O O . TYR A 1 82 ? -21.621 -11.240 22.471 1.00 91.31 82 TYR A O 1
ATOM 629 N N . ARG A 1 83 ? -20.551 -13.112 23.104 1.00 92.12 83 ARG A N 1
ATOM 630 C CA . ARG A 1 83 ? -21.565 -13.550 24.064 1.00 92.12 83 ARG A CA 1
ATOM 631 C C . ARG A 1 83 ? -21.037 -13.301 25.464 1.00 92.12 83 ARG A C 1
ATOM 633 O O . ARG A 1 83 ? -19.923 -13.716 25.770 1.00 92.12 83 ARG A O 1
ATOM 640 N N . MET A 1 84 ? -21.830 -12.633 26.287 1.00 93.44 84 MET A N 1
ATOM 641 C CA . MET A 1 84 ? -21.471 -12.293 27.659 1.00 93.44 84 MET A CA 1
ATOM 642 C C . MET A 1 84 ? -22.688 -12.366 28.575 1.00 93.44 84 MET A C 1
ATOM 644 O O . MET A 1 84 ? -23.840 -12.392 28.131 1.00 93.44 84 MET A O 1
ATOM 648 N N . THR A 1 85 ? -22.431 -12.415 29.873 1.00 94.31 85 THR A N 1
ATOM 649 C CA . THR A 1 85 ? -23.475 -12.331 30.892 1.00 94.31 85 THR A CA 1
ATOM 650 C C . THR A 1 85 ? -24.000 -10.897 31.016 1.00 94.31 85 THR A C 1
ATOM 652 O O . THR A 1 85 ? -23.373 -9.935 30.565 1.00 94.31 85 THR A O 1
ATOM 655 N N . ARG A 1 86 ? -25.171 -10.734 31.643 1.00 91.69 86 ARG A N 1
ATOM 656 C CA . ARG A 1 86 ? -25.771 -9.406 31.862 1.00 91.69 86 ARG A CA 1
ATOM 657 C C . ARG A 1 86 ? -24.898 -8.503 32.736 1.00 91.69 86 ARG A C 1
ATOM 659 O O . ARG A 1 86 ? -24.817 -7.306 32.472 1.00 91.69 86 ARG A O 1
ATOM 666 N N . ASP A 1 87 ? -24.206 -9.084 33.712 1.00 93.38 87 ASP A N 1
ATOM 667 C CA . ASP A 1 87 ? -23.347 -8.349 34.647 1.00 93.38 87 ASP A CA 1
ATOM 668 C C . ASP A 1 87 ? -22.064 -7.827 33.973 1.00 93.38 87 ASP A C 1
ATOM 670 O O . ASP A 1 87 ? -21.504 -6.808 34.376 1.00 93.38 87 ASP A O 1
ATOM 674 N N . GLU A 1 88 ? -21.614 -8.486 32.902 1.00 92.75 88 GLU A N 1
ATOM 675 C CA . GLU A 1 88 ? -20.423 -8.098 32.137 1.00 92.75 88 GLU A CA 1
ATOM 676 C C . GLU A 1 88 ? -20.693 -6.983 31.118 1.00 92.75 88 GLU A C 1
ATOM 678 O O . GLU A 1 88 ? -19.761 -6.276 30.718 1.00 92.75 88 GLU A O 1
ATOM 683 N N . TYR A 1 89 ? -21.954 -6.791 30.718 1.00 93.19 89 TYR A N 1
ATOM 684 C CA . TYR A 1 89 ? -22.325 -5.894 29.624 1.00 93.19 89 TYR A CA 1
ATOM 685 C C . TYR A 1 89 ? -22.029 -4.421 29.911 1.00 93.19 89 TYR A C 1
ATOM 687 O O . TYR A 1 89 ? -21.384 -3.757 29.100 1.00 93.19 89 TYR A O 1
ATOM 695 N N . ALA A 1 90 ? -22.449 -3.895 31.063 1.00 93.62 90 ALA A N 1
ATOM 696 C CA . ALA A 1 90 ? -22.212 -2.487 31.387 1.00 93.62 90 ALA A CA 1
ATOM 697 C C . ALA A 1 90 ? -20.705 -2.147 31.496 1.00 93.62 90 ALA A C 1
ATOM 699 O O . ALA A 1 90 ? -20.272 -1.176 30.863 1.00 93.62 90 ALA A O 1
ATOM 700 N N . PRO A 1 91 ? -19.868 -2.952 32.190 1.00 94.56 91 PRO A N 1
ATOM 701 C CA . PRO A 1 91 ? -18.414 -2.776 32.174 1.00 94.56 91 PRO A CA 1
ATOM 702 C C . PRO A 1 91 ? -17.800 -2.880 30.774 1.00 94.56 91 PRO A C 1
ATOM 704 O O . PRO A 1 91 ? -16.896 -2.115 30.434 1.00 94.56 91 PRO A O 1
ATOM 707 N N . PHE A 1 92 ? -18.267 -3.824 29.954 1.00 94.31 92 PHE A N 1
ATOM 708 C CA . PHE A 1 92 ? -17.820 -3.968 28.572 1.00 94.31 92 PHE A CA 1
ATOM 709 C C . PHE A 1 92 ? -18.125 -2.710 27.750 1.00 94.31 92 PHE A C 1
ATOM 711 O O . PHE A 1 92 ? -17.224 -2.159 27.117 1.00 94.31 92 PHE A O 1
ATOM 718 N N . TRP A 1 93 ? -19.363 -2.218 27.814 1.00 93.81 93 TRP A N 1
ATOM 719 C CA . TRP A 1 93 ? -19.824 -1.059 27.054 1.00 93.81 93 TRP A CA 1
ATOM 720 C C . TRP A 1 93 ? -19.055 0.218 27.401 1.00 93.81 93 TRP A C 1
ATOM 722 O O . TRP A 1 93 ? -18.657 0.974 26.513 1.00 93.81 93 TRP A O 1
ATOM 732 N N . GLU A 1 94 ? -18.799 0.450 28.690 1.00 94.38 94 GLU A N 1
ATOM 733 C CA . GLU A 1 94 ? -17.999 1.587 29.153 1.00 94.38 94 GLU A CA 1
ATOM 734 C C . GLU A 1 94 ? -16.554 1.499 28.640 1.00 94.38 94 GLU A C 1
ATOM 736 O O . GLU A 1 94 ? -16.054 2.448 28.031 1.00 94.38 94 GLU A O 1
ATOM 741 N N . ARG A 1 95 ? -15.900 0.337 28.790 1.00 93.81 95 ARG A N 1
ATOM 742 C CA . ARG A 1 95 ? -14.533 0.125 28.280 1.00 93.81 95 ARG A CA 1
ATOM 743 C C . ARG A 1 95 ? -14.448 0.308 26.767 1.00 93.81 95 ARG A C 1
ATOM 745 O O . ARG A 1 95 ? -13.503 0.931 26.287 1.00 93.81 95 ARG A O 1
ATOM 752 N N . MET A 1 96 ? -15.427 -0.198 26.020 1.00 95.12 96 MET A N 1
ATOM 753 C CA . MET A 1 96 ? -15.478 -0.055 24.566 1.00 95.12 96 MET A CA 1
ATOM 754 C C . MET A 1 96 ? -15.560 1.423 24.163 1.00 95.12 96 MET A C 1
ATOM 756 O O . MET A 1 96 ? -14.769 1.868 23.332 1.00 95.12 96 MET A O 1
ATOM 760 N N . ARG A 1 97 ? -16.452 2.214 24.784 1.00 94.12 97 ARG A N 1
ATOM 761 C CA . ARG A 1 97 ? -16.576 3.661 24.512 1.00 94.12 97 ARG A CA 1
ATOM 762 C C . ARG A 1 97 ? -15.291 4.425 24.824 1.00 94.12 97 ARG A C 1
ATOM 764 O O . ARG A 1 97 ? -14.864 5.264 24.025 1.00 94.12 97 ARG A O 1
ATOM 771 N N . GLN A 1 98 ? -14.645 4.109 25.944 1.00 93.75 98 GLN A N 1
ATOM 772 C CA . GLN A 1 98 ? -13.352 4.696 26.298 1.00 93.75 98 GLN A CA 1
ATOM 773 C C . GLN A 1 98 ? -12.282 4.375 25.248 1.00 93.75 98 GLN A C 1
ATOM 775 O O . GLN A 1 98 ? -11.623 5.286 24.750 1.00 93.75 98 GLN A O 1
ATOM 780 N N . ARG A 1 99 ? -12.147 3.103 24.850 1.00 93.62 99 ARG A N 1
ATOM 781 C CA . ARG A 1 99 ? -11.186 2.672 23.822 1.00 93.62 99 ARG A CA 1
ATOM 782 C C . ARG A 1 99 ? -11.462 3.314 22.464 1.00 93.62 99 ARG A C 1
ATOM 784 O O . ARG A 1 99 ? -10.526 3.789 21.834 1.00 93.62 99 ARG A O 1
ATOM 791 N N . LEU A 1 100 ? -12.724 3.407 22.043 1.00 92.75 100 LEU A N 1
ATOM 792 C CA . LEU A 1 100 ? -13.122 4.104 20.812 1.00 92.75 100 LEU A CA 1
ATOM 793 C C . LEU A 1 100 ? -12.679 5.571 20.818 1.00 92.75 100 LEU A C 1
ATOM 795 O O . LEU A 1 100 ? -12.122 6.059 19.835 1.00 92.75 100 LEU A O 1
ATOM 799 N N . THR A 1 101 ? -12.859 6.251 21.949 1.00 90.69 101 THR A N 1
ATOM 800 C CA . THR A 1 101 ? -12.453 7.652 22.109 1.00 90.69 101 THR A CA 1
ATOM 801 C C . THR A 1 101 ? -10.929 7.795 22.048 1.00 90.69 101 THR A C 1
ATOM 803 O O . THR A 1 101 ? -10.426 8.711 21.401 1.00 90.69 101 THR A O 1
ATOM 806 N N . GLN A 1 102 ? -10.177 6.858 22.643 1.00 89.69 102 GLN A N 1
ATOM 807 C CA . GLN A 1 102 ? -8.705 6.845 22.602 1.00 89.69 102 GLN A CA 1
ATOM 808 C C . GLN A 1 102 ? -8.150 6.772 21.174 1.00 89.69 102 GLN A C 1
ATOM 810 O O . GLN A 1 102 ? -7.126 7.384 20.885 1.00 89.69 102 GLN A O 1
ATOM 815 N N . ILE A 1 103 ? -8.830 6.058 20.273 1.00 87.62 103 ILE A N 1
ATOM 816 C CA . ILE A 1 103 ? -8.440 5.960 18.859 1.00 87.62 103 ILE A CA 1
ATOM 817 C C . ILE A 1 103 ? -9.154 6.991 17.966 1.00 87.62 103 ILE A C 1
ATOM 819 O O . ILE A 1 103 ? -9.065 6.911 16.742 1.00 87.62 103 ILE A O 1
ATOM 823 N N . GLY A 1 104 ? -9.847 7.977 18.545 1.00 88.56 104 GLY A N 1
ATOM 824 C CA . GLY A 1 104 ? -10.407 9.124 17.822 1.00 88.56 104 GLY A CA 1
ATOM 825 C C . GLY A 1 104 ? -11.755 8.887 17.134 1.00 88.56 104 GLY A C 1
ATOM 826 O O . GLY A 1 104 ? -12.109 9.647 16.232 1.00 88.56 104 GLY A O 1
ATOM 827 N N . PHE A 1 105 ? -12.505 7.852 17.519 1.00 92.12 105 PHE A N 1
ATOM 828 C CA . PHE A 1 105 ? -13.911 7.726 17.125 1.00 92.12 105 PHE A CA 1
ATOM 829 C C . PHE A 1 105 ? -14.784 8.669 17.960 1.00 92.12 105 PHE A C 1
ATOM 831 O O . PHE A 1 105 ? -14.557 8.864 19.153 1.00 92.12 105 PHE A O 1
ATOM 838 N N . VAL A 1 106 ? -15.810 9.229 17.326 1.00 93.31 106 VAL A N 1
ATOM 839 C CA . VAL A 1 106 ? -16.777 10.156 17.922 1.00 93.31 106 VAL A CA 1
ATOM 840 C C . VAL A 1 106 ? -18.174 9.529 17.849 1.00 93.31 106 VAL A C 1
ATOM 842 O O . VAL A 1 106 ? -18.489 8.906 16.832 1.00 93.31 106 VAL A O 1
ATOM 845 N N . PRO A 1 107 ? -19.023 9.668 18.884 1.00 93.31 107 PRO A N 1
ATOM 846 C CA . PRO A 1 107 ? -20.403 9.189 18.836 1.00 93.31 107 PRO A CA 1
ATOM 847 C C . PRO A 1 107 ? -21.185 9.789 17.660 1.00 93.31 107 PRO A C 1
ATOM 849 O O . PRO A 1 107 ? -21.076 10.981 17.368 1.00 93.31 107 PRO A O 1
ATOM 852 N N . GLY A 1 108 ? -21.955 8.944 16.980 1.00 91.06 108 GLY A N 1
ATOM 853 C CA . GLY A 1 108 ? -22.880 9.326 15.922 1.00 91.06 108 GLY A CA 1
ATOM 854 C C . GLY A 1 108 ? -24.259 9.743 16.455 1.00 91.06 108 GLY A C 1
ATOM 855 O O . GLY A 1 108 ? -24.455 9.850 17.665 1.00 91.06 108 GLY A O 1
ATOM 856 N N . PRO A 1 109 ? -25.227 9.982 15.552 1.00 87.31 109 PRO A N 1
ATOM 857 C CA . PRO A 1 109 ? -26.591 10.368 15.924 1.00 87.31 109 PRO A CA 1
ATOM 858 C C . PRO A 1 109 ? -27.414 9.213 16.517 1.00 87.31 109 PRO A C 1
ATOM 860 O O . PRO A 1 109 ? -28.365 9.456 17.251 1.00 87.31 109 PRO A O 1
ATOM 863 N N . GLU A 1 110 ? -27.061 7.969 16.190 1.00 91.88 110 GLU A N 1
ATOM 864 C CA . GLU A 1 110 ? -27.710 6.753 16.685 1.00 91.88 110 GLU A CA 1
ATOM 865 C C . GLU A 1 110 ? -26.878 6.134 17.816 1.00 91.88 110 GLU A C 1
ATOM 867 O O . GLU A 1 110 ? -25.642 6.135 17.769 1.00 91.88 110 GLU A O 1
ATOM 872 N N . GLU A 1 111 ? -27.548 5.567 18.822 1.00 88.38 111 GLU A N 1
ATOM 873 C CA . GLU A 1 111 ? -26.871 4.828 19.887 1.00 88.38 111 GLU A CA 1
ATOM 874 C C . GLU A 1 111 ? -26.101 3.632 19.308 1.00 88.38 111 GLU A C 1
ATOM 876 O O . GLU A 1 111 ? -26.579 2.921 18.425 1.00 88.38 111 GLU A O 1
ATOM 881 N N . GLY A 1 112 ? -24.870 3.433 19.784 1.00 90.12 112 GLY A N 1
ATOM 882 C CA . GLY A 1 112 ? -23.991 2.370 19.298 1.00 90.12 112 GLY A CA 1
ATOM 883 C C . GLY A 1 112 ? -23.332 2.644 17.944 1.00 90.12 112 GLY A C 1
ATOM 884 O O . GLY A 1 112 ? -22.538 1.820 17.495 1.00 90.12 112 GLY A O 1
ATOM 885 N N . VAL A 1 113 ? -23.585 3.794 17.309 1.00 94.44 113 VAL A N 1
ATOM 886 C CA . VAL A 1 113 ? -22.890 4.223 16.087 1.00 94.44 113 VAL A CA 1
ATOM 887 C C . VAL A 1 113 ? -21.769 5.197 16.432 1.00 94.44 113 VAL A C 1
ATOM 889 O O . VAL A 1 113 ? -21.970 6.164 17.162 1.00 94.44 113 VAL A O 1
ATOM 892 N N . PHE A 1 114 ? -20.587 4.980 15.862 1.00 94.81 114 PHE A N 1
ATOM 893 C CA . PHE A 1 114 ? -19.415 5.829 16.049 1.00 94.81 114 PHE A CA 1
ATOM 894 C C . PHE A 1 114 ? -18.743 6.122 14.710 1.00 94.81 114 PHE A C 1
ATOM 896 O O . PHE A 1 114 ? -18.519 5.218 13.908 1.00 94.81 114 PHE A O 1
ATOM 903 N N . GLY A 1 115 ? -18.383 7.380 14.473 1.00 91.75 115 GLY A N 1
ATOM 904 C CA . GLY A 1 115 ? -17.693 7.824 13.267 1.00 91.75 115 GLY A CA 1
ATOM 905 C C . GLY A 1 115 ? -16.246 8.213 13.545 1.00 91.75 115 GLY A C 1
ATOM 906 O O . GLY A 1 115 ? -15.952 8.871 14.538 1.00 91.75 115 GLY A O 1
ATOM 907 N N . GLN A 1 116 ? -15.339 7.869 12.636 1.00 88.69 116 GLN A N 1
ATOM 908 C CA . GLN A 1 116 ? -13.982 8.408 12.617 1.00 88.69 116 GLN A CA 1
ATOM 909 C C . GLN A 1 116 ? -13.772 9.146 11.297 1.00 88.69 116 GLN A C 1
ATOM 911 O O . GLN A 1 116 ? -13.806 8.548 10.215 1.00 88.69 116 GLN A O 1
ATOM 916 N N . SER A 1 117 ? -13.587 10.464 11.388 1.00 74.94 117 SER A N 1
ATOM 917 C CA . SER A 1 117 ? -13.280 11.283 10.217 1.00 74.94 117 SER A CA 1
ATOM 918 C C . SER A 1 117 ? -11.870 10.980 9.713 1.00 74.94 117 SER A C 1
ATOM 920 O O . SER A 1 117 ? -10.950 10.767 10.500 1.00 74.94 117 SER A O 1
ATOM 922 N N . GLY A 1 118 ? -11.712 10.929 8.393 1.00 65.19 118 GLY A N 1
ATOM 923 C CA . GLY A 1 118 ? -10.403 10.785 7.777 1.00 65.19 118 GLY A CA 1
ATOM 924 C C . GLY A 1 118 ? -9.517 12.008 8.024 1.00 65.19 118 GLY A C 1
ATOM 925 O O . GLY A 1 118 ? -10.012 13.135 8.045 1.00 65.19 118 GLY A O 1
ATOM 926 N N . ALA A 1 119 ? -8.207 11.807 8.173 1.00 59.50 119 ALA A N 1
ATOM 927 C CA . ALA A 1 119 ? -7.228 12.888 8.181 1.00 59.50 119 ALA A CA 1
ATOM 928 C C . ALA A 1 119 ? -7.396 13.775 6.933 1.00 59.50 119 ALA A C 1
ATOM 930 O O . ALA A 1 119 ? -7.588 13.280 5.819 1.00 59.50 119 ALA A O 1
ATOM 931 N N . GLN A 1 120 ? -7.324 15.098 7.112 1.00 52.47 120 GLN A N 1
ATOM 932 C CA . GLN A 1 120 ? -7.452 16.043 6.003 1.00 52.47 120 GLN A CA 1
ATOM 933 C C . GLN A 1 120 ? -6.376 15.765 4.942 1.00 52.47 120 GLN A C 1
ATOM 935 O O . GLN A 1 120 ? -5.207 15.557 5.271 1.00 52.47 120 GLN A O 1
ATOM 940 N N . PHE A 1 121 ? -6.756 15.811 3.659 1.00 47.69 121 PHE A N 1
ATOM 941 C CA . PHE A 1 121 ? -5.880 15.514 2.511 1.00 47.69 121 PHE A CA 1
ATOM 942 C C . PHE A 1 121 ? -4.535 16.274 2.516 1.00 47.69 121 PHE A C 1
ATOM 944 O O . PHE A 1 121 ? -3.574 15.806 1.909 1.00 47.69 121 PHE A O 1
ATOM 951 N N . GLY A 1 122 ? -4.446 17.409 3.220 1.00 43.81 122 GLY A N 1
ATOM 952 C CA . GLY A 1 122 ? -3.232 18.219 3.362 1.00 43.81 122 GLY A CA 1
ATOM 953 C C . GLY A 1 122 ? -2.130 17.622 4.247 1.00 43.81 122 GLY A C 1
ATOM 954 O O . GLY A 1 122 ? -1.009 18.135 4.228 1.00 43.81 122 GLY A O 1
ATOM 955 N N . ASP A 1 123 ? -2.404 16.553 4.999 1.00 45.22 123 ASP A N 1
ATOM 956 C CA . ASP A 1 123 ? -1.378 15.846 5.763 1.00 45.22 123 ASP A CA 1
ATOM 957 C C . ASP A 1 123 ? -0.747 14.738 4.906 1.00 45.22 123 ASP A C 1
ATOM 959 O O . ASP A 1 123 ? -1.270 13.630 4.758 1.00 45.22 123 ASP A O 1
ATOM 963 N N . MET A 1 124 ? 0.392 15.051 4.288 1.00 44.38 124 MET A N 1
ATOM 964 C CA . MET A 1 124 ? 1.141 14.101 3.458 1.00 44.38 124 MET A CA 1
ATOM 965 C C . MET A 1 124 ? 1.775 12.959 4.273 1.00 44.38 124 MET A C 1
ATOM 967 O O . MET A 1 124 ? 2.280 12.013 3.678 1.00 44.38 124 MET A O 1
ATOM 971 N N . SER A 1 125 ? 1.747 13.031 5.611 1.00 44.03 125 SER A N 1
ATOM 972 C CA . SER A 1 125 ? 2.330 12.020 6.499 1.00 44.03 125 SER A CA 1
ATOM 973 C C . SER A 1 125 ? 1.326 10.981 7.014 1.00 44.03 125 SER A C 1
ATOM 975 O O . SER A 1 125 ? 1.745 9.945 7.536 1.00 44.03 125 SER A O 1
ATOM 977 N N . SER A 1 126 ? 0.016 11.196 6.851 1.00 47.66 126 SER A N 1
ATOM 978 C CA . SER A 1 126 ? -1.015 10.239 7.272 1.00 47.66 126 SER A CA 1
ATOM 979 C C . SER A 1 126 ? -1.289 9.189 6.186 1.00 47.66 126 SER A C 1
ATOM 981 O O . SER A 1 126 ? -1.383 9.502 4.995 1.00 47.66 126 SER A O 1
ATOM 983 N N . PHE A 1 127 ? -1.372 7.918 6.597 1.00 56.16 127 PHE A N 1
ATOM 984 C CA . PHE A 1 127 ? -1.649 6.793 5.699 1.00 56.16 127 PHE A CA 1
ATOM 985 C C . PHE A 1 127 ? -3.072 6.834 5.135 1.00 56.16 127 PHE A C 1
ATOM 987 O O . PHE A 1 127 ? -3.966 7.455 5.704 1.00 56.16 127 PHE A O 1
ATOM 994 N N . THR A 1 128 ? -3.281 6.131 4.026 1.00 56.50 128 THR A N 1
ATOM 995 C CA . THR A 1 128 ? -4.562 5.966 3.318 1.00 56.50 128 THR A CA 1
ATOM 996 C C . THR A 1 128 ? -5.699 5.526 4.244 1.00 56.50 128 THR A C 1
ATOM 998 O O . THR A 1 128 ? -6.728 6.201 4.276 1.00 56.50 128 THR A O 1
ATOM 1001 N N . HIS A 1 129 ? -5.470 4.550 5.131 1.00 59.72 129 HIS A N 1
ATOM 1002 C CA . HIS A 1 129 ? -6.490 4.131 6.098 1.00 59.72 129 HIS A CA 1
ATOM 1003 C C . HIS A 1 129 ? -6.826 5.218 7.130 1.00 59.72 129 HIS A C 1
ATOM 1005 O O . HIS A 1 129 ? -7.961 5.285 7.596 1.00 59.72 129 HIS A O 1
ATOM 1011 N N . ALA A 1 130 ? -5.889 6.101 7.490 1.00 61.62 130 ALA A N 1
ATOM 1012 C CA . ALA A 1 130 ? -6.166 7.229 8.382 1.00 61.62 130 ALA A CA 1
ATOM 1013 C C . ALA A 1 130 ? -7.012 8.313 7.693 1.00 61.62 130 ALA A C 1
ATOM 1015 O O . ALA A 1 130 ? -7.677 9.076 8.382 1.00 61.62 130 ALA A O 1
ATOM 1016 N N . LYS A 1 131 ? -7.021 8.365 6.353 1.00 67.06 131 LYS A N 1
ATOM 1017 C CA . LYS A 1 131 ? -7.746 9.353 5.529 1.00 67.06 131 LYS A CA 1
ATOM 1018 C C . LYS A 1 131 ? -9.142 8.911 5.099 1.00 67.06 131 LYS A C 1
ATOM 1020 O O . LYS A 1 131 ? -9.950 9.746 4.710 1.00 67.06 131 LYS A O 1
ATOM 1025 N N . THR A 1 132 ? -9.439 7.623 5.174 1.00 75.88 132 THR A N 1
ATOM 1026 C CA . THR A 1 132 ? -10.758 7.079 4.833 1.00 75.88 132 THR A CA 1
ATOM 1027 C C . THR A 1 132 ? -11.706 7.134 6.023 1.00 75.88 132 THR A C 1
ATOM 1029 O O . THR A 1 132 ? -11.326 6.766 7.144 1.00 75.88 132 THR A O 1
ATOM 1032 N N . LYS A 1 133 ? -12.943 7.574 5.774 1.00 87.00 133 LYS A N 1
ATOM 1033 C CA . LYS A 1 133 ? -13.985 7.656 6.800 1.00 87.00 133 LYS A CA 1
ATOM 1034 C C . LYS A 1 133 ? -14.432 6.261 7.217 1.00 87.00 133 LYS A C 1
ATOM 1036 O O . LYS A 1 133 ? -14.605 5.376 6.377 1.00 87.00 133 LYS A O 1
ATOM 1041 N N . LYS A 1 134 ? -14.641 6.079 8.519 1.00 90.56 134 LYS A N 1
ATOM 1042 C CA . LYS A 1 134 ? -15.024 4.790 9.102 1.00 90.56 134 LYS A CA 1
ATOM 1043 C C . LYS A 1 134 ? -16.240 4.961 9.984 1.00 90.56 134 LYS A C 1
ATOM 1045 O O . LYS A 1 134 ? -16.383 5.985 10.651 1.00 90.56 134 LYS A O 1
ATOM 1050 N N . GLU A 1 135 ? -17.069 3.935 10.005 1.00 93.75 135 GLU A N 1
ATOM 1051 C CA . GLU A 1 135 ? -18.203 3.829 10.905 1.00 93.75 135 GLU A CA 1
ATOM 1052 C C . GLU A 1 135 ? -18.119 2.501 11.646 1.00 93.75 135 GLU A C 1
ATOM 1054 O O . GLU A 1 135 ? -18.006 1.440 11.029 1.00 93.75 135 GLU A O 1
ATOM 1059 N N . LEU A 1 136 ? -18.163 2.578 12.969 1.00 95.75 136 LEU A N 1
ATOM 1060 C CA . LEU A 1 136 ? -18.304 1.430 13.842 1.00 95.75 136 LEU A CA 1
ATOM 1061 C C . LEU A 1 136 ? -19.737 1.385 14.365 1.00 95.75 136 LEU A C 1
ATOM 1063 O O . LEU A 1 136 ? -20.255 2.393 14.839 1.00 95.75 136 LEU A O 1
ATOM 1067 N N . ARG A 1 137 ? -20.362 0.215 14.285 1.00 96.25 137 ARG A N 1
ATOM 1068 C CA . ARG A 1 137 ? -21.698 -0.062 14.811 1.00 96.25 137 ARG A CA 1
ATOM 1069 C C . ARG A 1 137 ? -21.601 -1.166 15.843 1.00 96.25 137 ARG A C 1
ATOM 1071 O O . ARG A 1 137 ? -21.105 -2.241 15.527 1.00 96.25 137 ARG A O 1
ATOM 1078 N N . ALA A 1 138 ? -22.094 -0.911 17.043 1.00 95.44 138 ALA A N 1
ATOM 1079 C CA . ALA A 1 138 ? -22.225 -1.896 18.099 1.00 95.44 138 ALA A CA 1
ATOM 1080 C C . ALA A 1 138 ? -23.704 -2.040 18.467 1.00 95.44 138 ALA A C 1
ATOM 1082 O O . ALA A 1 138 ? -24.365 -1.053 18.782 1.00 95.44 138 ALA A O 1
ATOM 1083 N N . THR A 1 139 ? -24.217 -3.265 18.414 1.00 94.31 139 THR A N 1
ATOM 1084 C CA . THR A 1 139 ? -25.607 -3.592 18.756 1.00 94.31 139 THR A CA 1
ATOM 1085 C C . THR A 1 139 ? -25.625 -4.717 19.775 1.00 94.31 139 THR A C 1
ATOM 1087 O O . THR A 1 139 ? -24.795 -5.620 19.714 1.00 94.31 139 THR A O 1
ATOM 1090 N N . ALA A 1 140 ? -26.539 -4.645 20.739 1.00 93.06 140 ALA A N 1
ATOM 1091 C CA . ALA A 1 140 ? -26.665 -5.630 21.802 1.00 93.06 140 ALA A CA 1
ATOM 1092 C C . ALA A 1 140 ? -28.072 -6.230 21.797 1.00 93.06 140 ALA A C 1
ATOM 1094 O O . ALA A 1 140 ? -29.065 -5.507 21.721 1.00 93.06 140 ALA A O 1
ATOM 1095 N N . PHE A 1 141 ? -28.144 -7.553 21.905 1.00 93.19 141 PHE A N 1
ATOM 1096 C CA . PHE A 1 141 ? -29.384 -8.318 21.940 1.00 93.19 141 PHE A CA 1
ATOM 1097 C C . PHE A 1 141 ? -29.404 -9.189 23.199 1.00 93.19 141 PHE A C 1
ATOM 1099 O O . PHE A 1 141 ? -28.511 -10.013 23.397 1.00 93.19 141 PHE A O 1
ATOM 1106 N N . ASP A 1 142 ? -30.420 -9.019 24.046 1.00 92.44 142 ASP A N 1
ATOM 1107 C CA . ASP A 1 142 ? -30.661 -9.880 25.209 1.00 92.44 142 ASP A CA 1
ATOM 1108 C C . ASP A 1 142 ? -31.643 -10.991 24.819 1.00 92.44 142 ASP A C 1
ATOM 1110 O O . ASP A 1 142 ? -32.775 -10.720 24.418 1.00 92.44 142 ASP A O 1
ATOM 1114 N N . ASN A 1 143 ? -31.204 -12.246 24.914 1.00 89.19 143 ASN A N 1
ATOM 1115 C CA . ASN A 1 143 ? -32.008 -13.415 24.550 1.00 89.19 143 ASN A CA 1
ATOM 1116 C C . ASN A 1 143 ? -32.561 -14.175 25.769 1.00 89.19 143 ASN A C 1
ATOM 1118 O O . ASN A 1 143 ? -32.996 -15.319 25.644 1.00 89.19 143 ASN A O 1
ATOM 1122 N N . GLY A 1 144 ? -32.501 -13.585 26.965 1.00 85.19 144 GLY A N 1
ATOM 1123 C CA . GLY A 1 144 ? -32.913 -14.226 28.213 1.00 85.19 144 GLY A CA 1
ATOM 1124 C C . GLY A 1 144 ? -31.837 -15.108 28.856 1.00 85.19 144 GLY A C 1
ATOM 1125 O O . GLY A 1 144 ? -31.837 -15.248 30.076 1.00 85.19 144 GLY A O 1
ATOM 1126 N N . GLN A 1 145 ? -30.912 -15.667 28.068 1.00 83.62 145 GLN A N 1
ATOM 1127 C CA . GLN A 1 145 ? -29.795 -16.500 28.543 1.00 83.62 145 GLN A CA 1
ATOM 1128 C C . GLN A 1 145 ? -28.491 -15.707 28.706 1.00 83.62 145 GLN A C 1
ATOM 1130 O O . GLN A 1 145 ? -27.587 -16.132 29.420 1.00 83.62 145 GLN A O 1
ATOM 1135 N N . GLY A 1 146 ? -28.396 -14.552 28.054 1.00 90.25 146 GLY A N 1
ATOM 1136 C CA . GLY A 1 146 ? -27.254 -13.654 28.100 1.00 90.25 146 GLY A CA 1
ATOM 1137 C C . GLY A 1 146 ? -27.415 -12.521 27.093 1.00 90.25 146 GLY A C 1
ATOM 1138 O O . GLY A 1 146 ? -28.457 -12.376 26.450 1.00 90.25 146 GLY A O 1
ATOM 1139 N N . ILE A 1 147 ? -26.362 -11.724 26.948 1.00 93.88 147 ILE A N 1
ATOM 1140 C CA . ILE A 1 147 ? -26.305 -10.626 25.988 1.00 93.88 147 ILE A CA 1
ATOM 1141 C C . ILE A 1 147 ? -25.344 -11.014 24.867 1.00 93.88 147 ILE A C 1
ATOM 1143 O O . ILE A 1 147 ? -24.206 -11.420 25.109 1.00 93.88 147 ILE A O 1
ATOM 1147 N N . THR A 1 148 ? -25.811 -10.891 23.627 1.00 94.00 148 THR A N 1
ATOM 1148 C CA . THR A 1 148 ? -24.970 -10.983 22.432 1.00 94.00 148 THR A CA 1
ATOM 1149 C C . THR A 1 148 ? -24.702 -9.578 21.924 1.00 94.00 148 THR A C 1
ATOM 1151 O O . THR A 1 148 ? -25.642 -8.850 21.614 1.00 94.00 148 THR A O 1
ATOM 1154 N N . VAL A 1 149 ? -23.432 -9.194 21.847 1.00 93.56 149 VAL A N 1
ATOM 1155 C CA . VAL A 1 149 ? -22.996 -7.918 21.283 1.00 93.56 149 VAL A CA 1
ATOM 1156 C C . VAL A 1 149 ? -22.371 -8.169 19.917 1.00 93.56 149 VAL A C 1
ATOM 1158 O O . VAL A 1 149 ? -21.356 -8.855 19.814 1.00 93.56 149 VAL A O 1
ATOM 1161 N N . GLU A 1 150 ? -22.962 -7.596 18.875 1.00 95.62 150 GLU A N 1
ATOM 1162 C CA . GLU A 1 150 ? -22.389 -7.547 17.532 1.00 95.62 150 GLU A CA 1
ATOM 1163 C C . GLU A 1 150 ? -21.672 -6.208 17.354 1.00 95.62 150 GLU A C 1
ATOM 1165 O O . GLU A 1 150 ? -22.286 -5.146 17.482 1.00 95.62 150 GLU A O 1
ATOM 1170 N N . ILE A 1 151 ? -20.377 -6.254 17.040 1.00 95.69 151 ILE A N 1
ATOM 1171 C CA . ILE A 1 151 ? -19.585 -5.078 16.677 1.00 95.69 151 ILE A CA 1
ATOM 1172 C C . ILE A 1 151 ? -19.177 -5.208 15.218 1.00 95.69 151 ILE A C 1
ATOM 1174 O O . ILE A 1 151 ? -18.574 -6.197 14.803 1.00 95.69 151 ILE A O 1
ATOM 1178 N N . SER A 1 152 ? -19.467 -4.177 14.440 1.00 95.31 152 SER A N 1
ATOM 1179 C CA . SER A 1 152 ? -19.105 -4.071 13.037 1.00 95.31 152 SER A CA 1
ATOM 1180 C C . SER A 1 152 ? -18.292 -2.812 12.791 1.00 95.31 152 SER A C 1
ATOM 1182 O O . SER A 1 152 ? -18.559 -1.764 13.370 1.00 95.31 152 SER A O 1
ATOM 1184 N N . LEU A 1 153 ? -17.290 -2.905 11.923 1.00 93.94 153 LEU A N 1
ATOM 1185 C CA . LEU A 1 153 ? -16.534 -1.752 11.449 1.00 93.94 153 LEU A CA 1
ATOM 1186 C C . LEU A 1 153 ? -16.528 -1.765 9.926 1.00 93.94 153 LEU A C 1
ATOM 1188 O O . LEU A 1 153 ? -16.085 -2.742 9.311 1.00 93.94 153 LEU A O 1
ATOM 1192 N N . ARG A 1 154 ? -17.000 -0.665 9.336 1.00 91.00 154 ARG A N 1
ATOM 1193 C CA . ARG A 1 154 ? -17.057 -0.458 7.890 1.00 91.00 154 ARG A CA 1
ATOM 1194 C C . ARG A 1 154 ? -16.344 0.819 7.469 1.00 91.00 154 ARG A C 1
ATOM 1196 O O . ARG A 1 154 ? -16.393 1.839 8.159 1.00 91.00 154 ARG A O 1
ATOM 1203 N N . TYR A 1 155 ? -15.720 0.771 6.301 1.00 87.50 155 TYR A N 1
ATOM 1204 C CA . TYR A 1 155 ? -15.253 1.962 5.598 1.00 87.50 155 TYR A CA 1
ATOM 1205 C C . TYR A 1 155 ? -16.412 2.564 4.800 1.00 87.50 155 TYR A C 1
ATOM 1207 O O . TYR A 1 155 ? -17.112 1.845 4.088 1.00 87.50 155 TYR A O 1
ATOM 1215 N N . LEU A 1 156 ? -16.638 3.869 4.961 1.00 85.88 156 LEU A N 1
ATOM 1216 C CA . LEU A 1 156 ? -17.738 4.583 4.302 1.00 85.88 156 LEU A CA 1
ATOM 1217 C C . LEU A 1 156 ? -17.396 4.968 2.862 1.00 85.88 156 LEU A C 1
ATOM 1219 O O . LEU A 1 156 ? -18.279 5.023 2.011 1.00 85.88 156 LEU A O 1
ATOM 1223 N N . ASP A 1 157 ? -16.117 5.226 2.602 1.00 79.19 157 ASP A N 1
ATOM 1224 C CA . ASP A 1 157 ? -15.617 5.488 1.260 1.00 79.19 157 ASP A CA 1
ATOM 1225 C C . ASP A 1 157 ? -15.219 4.157 0.596 1.00 79.19 157 ASP A C 1
ATOM 1227 O O . ASP A 1 157 ? -14.677 3.274 1.274 1.00 79.19 157 ASP A O 1
ATOM 1231 N N . PRO A 1 158 ? -15.462 3.984 -0.717 1.00 70.12 158 PRO A N 1
ATOM 1232 C CA . PRO A 1 158 ? -15.004 2.801 -1.428 1.00 70.12 158 PRO A CA 1
ATOM 1233 C C . PRO A 1 158 ? -13.480 2.710 -1.350 1.00 70.12 158 PRO A C 1
ATOM 1235 O O . PRO A 1 158 ? -12.763 3.649 -1.701 1.00 70.12 158 PRO A O 1
ATOM 1238 N N . ILE A 1 159 ? -12.988 1.557 -0.903 1.00 66.19 159 ILE A N 1
ATOM 1239 C CA . ILE A 1 159 ? -11.555 1.293 -0.841 1.00 66.19 159 ILE A CA 1
ATOM 1240 C C . ILE A 1 159 ? -11.102 0.812 -2.218 1.00 66.19 159 ILE A C 1
ATOM 1242 O O . ILE A 1 159 ? -11.580 -0.199 -2.732 1.00 66.19 159 ILE A O 1
ATOM 1246 N N . VAL A 1 160 ? -10.197 1.572 -2.835 1.00 55.19 160 VAL A N 1
ATOM 1247 C CA . VAL A 1 160 ? -9.568 1.236 -4.117 1.00 55.19 160 VAL A CA 1
ATOM 1248 C C . VAL A 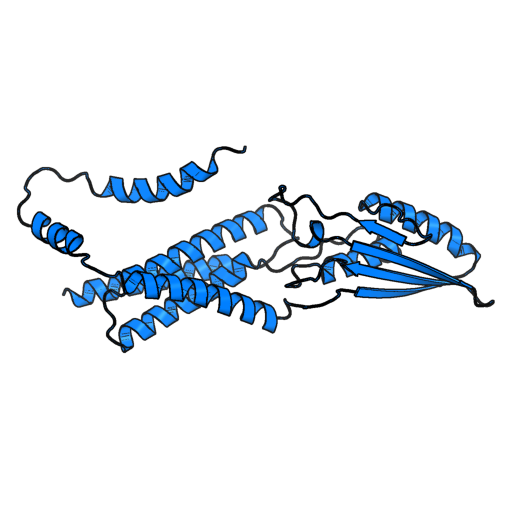1 160 ? -8.141 0.788 -3.812 1.00 55.19 160 VAL A C 1
ATOM 1250 O O . VAL A 1 160 ? -7.201 1.573 -3.893 1.00 55.19 160 VAL A O 1
ATOM 1253 N N . GLY A 1 161 ? -8.002 -0.471 -3.394 1.00 57.72 161 GLY A N 1
ATOM 1254 C CA . GLY A 1 161 ? -6.733 -1.023 -2.911 1.00 57.72 161 GLY A C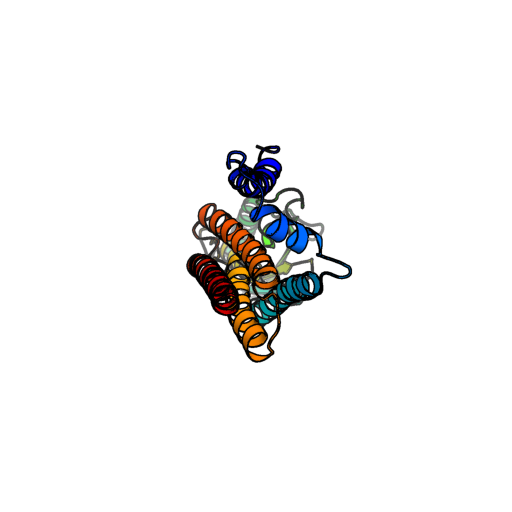A 1
ATOM 1255 C C . GLY A 1 161 ? -6.697 -1.114 -1.390 1.00 57.72 161 GLY A C 1
ATOM 1256 O O . GLY A 1 161 ? -6.794 -0.101 -0.709 1.00 57.72 161 GLY A O 1
ATOM 1257 N N . ASP A 1 162 ? -6.558 -2.330 -0.861 1.00 62.06 162 ASP A N 1
ATOM 1258 C CA . ASP A 1 162 ? -6.371 -2.565 0.570 1.00 62.06 162 ASP A CA 1
ATOM 1259 C C . ASP A 1 162 ? -4.905 -2.300 0.919 1.00 62.06 162 ASP A C 1
ATOM 1261 O O . ASP A 1 162 ? -4.022 -3.150 0.814 1.00 62.06 162 ASP A O 1
ATOM 1265 N N . THR A 1 163 ? -4.652 -1.061 1.304 1.00 63.06 163 THR A N 1
ATOM 1266 C CA . THR A 1 163 ? -3.376 -0.524 1.760 1.00 63.06 163 THR A CA 1
ATOM 1267 C C . THR A 1 163 ? -3.261 -0.539 3.291 1.00 63.06 163 THR A C 1
ATOM 1269 O O . THR A 1 163 ? -2.632 0.334 3.905 1.00 63.06 163 THR A O 1
ATOM 1272 N N . GLY A 1 164 ? -3.815 -1.572 3.920 1.00 69.81 164 GLY A N 1
ATOM 1273 C CA . GLY A 1 164 ? -3.813 -1.743 5.369 1.00 69.81 164 GLY A CA 1
ATOM 1274 C C . GLY A 1 164 ? -5.155 -1.412 6.014 1.00 69.81 164 GLY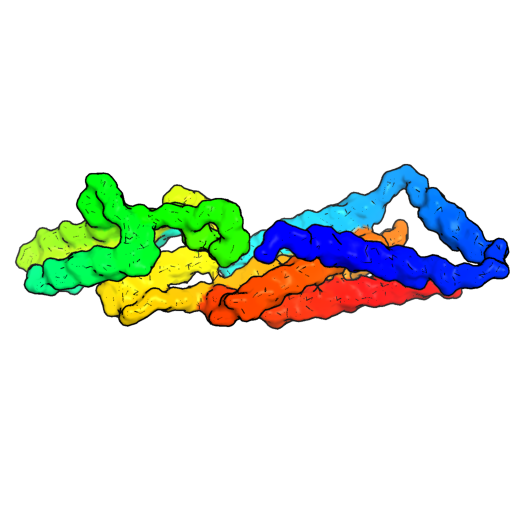 A C 1
ATOM 1275 O O . GLY A 1 164 ? -5.258 -1.453 7.235 1.00 69.81 164 GLY A O 1
ATOM 1276 N N . GLU A 1 165 ? -6.188 -1.117 5.229 1.00 76.81 165 GLU A N 1
ATOM 1277 C CA . GLU A 1 165 ? -7.551 -0.891 5.695 1.00 76.81 165 GLU A CA 1
ATOM 1278 C C . GLU A 1 165 ? -8.164 -2.143 6.347 1.00 76.81 165 GLU A C 1
ATOM 1280 O O . GLU A 1 165 ? -8.693 -2.047 7.455 1.00 76.81 165 GLU A O 1
ATOM 1285 N N . SER A 1 166 ? -8.050 -3.340 5.746 1.00 76.69 166 SER A N 1
ATOM 1286 C CA . SER A 1 166 ? -8.544 -4.575 6.407 1.00 76.69 166 SER A CA 1
ATOM 1287 C C . SER A 1 166 ? -7.855 -4.808 7.740 1.00 76.69 166 SER A C 1
ATOM 1289 O O . SER A 1 166 ? -8.471 -5.166 8.737 1.00 76.69 166 SER A O 1
ATOM 1291 N N . ALA A 1 167 ? -6.555 -4.591 7.715 1.00 77.94 167 ALA A N 1
ATOM 1292 C CA . ALA A 1 167 ? -5.628 -4.797 8.796 1.00 77.94 167 ALA A CA 1
ATOM 1293 C C . ALA A 1 167 ? -5.926 -3.852 9.977 1.00 77.94 167 ALA A C 1
ATOM 1295 O O . ALA A 1 167 ? -6.112 -4.299 11.109 1.00 77.94 167 ALA A O 1
ATOM 1296 N N . TYR A 1 168 ? -6.073 -2.554 9.700 1.00 83.44 168 TYR A N 1
ATOM 1297 C CA . TYR A 1 168 ? -6.511 -1.563 10.679 1.00 83.44 168 TYR A CA 1
ATOM 1298 C C . TYR A 1 168 ? -7.881 -1.917 11.254 1.00 83.44 168 TYR A C 1
ATOM 1300 O O . TYR A 1 168 ? -8.056 -1.886 12.468 1.00 83.44 168 TYR A O 1
ATOM 1308 N N . ARG A 1 169 ? -8.842 -2.292 10.401 1.00 87.94 169 ARG A N 1
ATOM 1309 C CA . A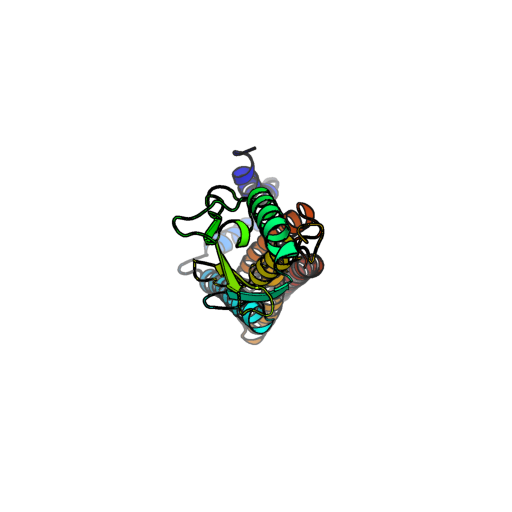RG A 1 169 ? -10.182 -2.679 10.851 1.00 87.94 169 ARG A CA 1
ATOM 1310 C C . ARG A 1 169 ? -10.141 -3.834 11.837 1.00 87.94 169 ARG A C 1
ATOM 1312 O O . ARG A 1 169 ? -10.791 -3.772 12.874 1.00 87.94 169 ARG A O 1
ATOM 1319 N N . ASP A 1 170 ? -9.376 -4.864 11.512 1.00 86.50 170 ASP A N 1
ATOM 1320 C CA . ASP A 1 170 ? -9.217 -6.034 12.366 1.00 86.50 170 ASP A CA 1
ATOM 1321 C C . ASP A 1 170 ? -8.577 -5.640 13.705 1.00 86.50 170 ASP A C 1
ATOM 1323 O O . ASP A 1 170 ? -9.096 -5.988 14.762 1.00 86.50 170 ASP A O 1
ATOM 1327 N N . GLY A 1 171 ? -7.528 -4.813 13.673 1.00 87.62 171 GLY A N 1
ATOM 1328 C CA . GLY A 1 171 ? -6.890 -4.305 14.886 1.00 87.62 171 GLY A CA 1
ATOM 1329 C C . GLY A 1 171 ? -7.804 -3.424 15.747 1.00 87.62 171 GLY A C 1
ATOM 1330 O O . GLY A 1 171 ? -7.737 -3.507 16.972 1.00 87.62 171 GLY A O 1
ATOM 1331 N N . VAL A 1 172 ? -8.679 -2.613 15.137 1.00 90.56 172 VAL A N 1
ATOM 1332 C CA . VAL A 1 172 ? -9.671 -1.815 15.873 1.00 90.56 172 VAL A CA 1
ATOM 1333 C C . VAL A 1 172 ? -10.669 -2.733 16.553 1.00 90.56 172 VAL A C 1
ATOM 1335 O O . VAL A 1 172 ? -10.919 -2.546 17.737 1.00 90.56 172 VAL A O 1
ATOM 1338 N N . LEU A 1 173 ? -11.209 -3.730 15.846 1.00 92.81 173 LEU A N 1
ATOM 1339 C CA . LEU A 1 173 ? -12.164 -4.679 16.422 1.00 92.81 173 LEU A CA 1
ATOM 1340 C C . LEU A 1 173 ? -11.540 -5.476 17.577 1.00 92.81 173 LEU A C 1
ATOM 1342 O O . LEU A 1 173 ? -12.160 -5.599 18.633 1.00 92.81 173 LEU A O 1
ATOM 1346 N N . ASP A 1 174 ? -10.294 -5.933 17.437 1.00 90.69 174 ASP A N 1
ATOM 1347 C CA . ASP A 1 174 ? -9.562 -6.617 18.510 1.00 90.69 174 ASP A CA 1
ATOM 1348 C C . ASP A 1 174 ? -9.317 -5.697 19.717 1.00 90.69 174 ASP A C 1
ATOM 1350 O O . ASP A 1 174 ? -9.432 -6.119 20.869 1.00 90.69 174 ASP A O 1
ATOM 1354 N N . PHE A 1 175 ? -8.987 -4.427 19.474 1.00 91.88 175 PHE A N 1
ATOM 1355 C CA . PHE A 1 175 ? -8.750 -3.462 20.540 1.00 91.88 175 PHE A CA 1
ATOM 1356 C C . PHE A 1 175 ? -10.048 -3.076 21.255 1.00 91.88 175 PHE A C 1
ATOM 1358 O O . PHE A 1 175 ? -10.124 -3.174 22.474 1.00 91.88 175 PHE A O 1
ATOM 1365 N N . VAL A 1 176 ? -11.105 -2.673 20.551 1.00 92.81 176 VAL A N 1
ATOM 1366 C CA . VAL A 1 176 ? -12.346 -2.205 21.201 1.00 92.81 176 VAL A CA 1
ATOM 1367 C C . VAL A 1 176 ? -13.098 -3.331 21.910 1.00 92.81 176 VAL A C 1
ATOM 1369 O O . VAL A 1 176 ? -13.774 -3.069 22.900 1.00 92.81 176 VAL A O 1
ATOM 1372 N N . SER A 1 177 ? -12.932 -4.578 21.458 1.00 90.75 177 SER A N 1
ATOM 1373 C CA . SER A 1 177 ? -13.524 -5.759 22.098 1.00 90.75 177 SER A CA 1
ATOM 1374 C C . SER A 1 177 ? -12.810 -6.224 23.367 1.00 90.75 177 SER A C 1
ATOM 1376 O O . SER A 1 177 ? -13.355 -7.044 24.099 1.00 90.75 177 SER A O 1
ATOM 1378 N N . GLY A 1 178 ? -11.594 -5.742 23.643 1.00 88.56 178 GLY A N 1
ATOM 1379 C CA . GLY A 1 178 ? -10.788 -6.264 24.750 1.00 88.56 178 GLY A CA 1
ATOM 1380 C C . GLY A 1 178 ? -9.901 -7.456 24.391 1.00 88.56 178 GLY A C 1
ATOM 1381 O O . GLY A 1 178 ? -9.158 -7.913 25.251 1.00 88.56 178 GLY A O 1
ATOM 1382 N N . THR A 1 179 ? -9.931 -7.938 23.144 1.00 88.62 179 THR A N 1
ATOM 1383 C CA . THR A 1 179 ? -9.091 -9.063 22.686 1.00 88.62 179 THR A CA 1
ATOM 1384 C C . THR A 1 179 ? -7.600 -8.697 22.675 1.00 88.62 179 THR A C 1
ATOM 1386 O O . THR A 1 179 ? -6.739 -9.551 22.876 1.00 88.62 179 THR A O 1
ATOM 1389 N N . SER A 1 180 ? -7.284 -7.420 22.445 1.00 88.12 180 SER A N 1
ATOM 1390 C CA . SER A 1 180 ? -5.930 -6.864 22.517 1.00 88.12 180 SER A CA 1
ATOM 1391 C C . SER A 1 180 ? -5.863 -5.726 23.536 1.00 88.12 180 SER A C 1
ATOM 1393 O O . SER A 1 180 ? -6.754 -4.875 23.580 1.00 88.12 180 SER A O 1
ATOM 1395 N N . ASP A 1 181 ? -4.786 -5.663 24.323 1.00 85.94 181 ASP A N 1
ATOM 1396 C CA . ASP A 1 181 ? -4.552 -4.584 25.300 1.00 85.94 181 ASP A CA 1
ATOM 1397 C C . ASP A 1 181 ? -4.150 -3.258 24.645 1.00 85.94 181 ASP A C 1
ATOM 1399 O O . ASP A 1 181 ? -4.329 -2.190 25.228 1.00 85.94 181 ASP A O 1
ATOM 1403 N N . GLY A 1 182 ? -3.639 -3.321 23.415 1.00 83.94 182 GLY A N 1
ATOM 1404 C CA . GLY A 1 182 ? -3.232 -2.160 22.632 1.00 83.94 182 GLY A CA 1
ATOM 1405 C C . GLY A 1 182 ? -3.663 -2.262 21.176 1.00 83.94 182 GLY A C 1
ATOM 1406 O O . GLY A 1 182 ? -3.914 -3.353 20.652 1.00 83.94 182 GLY A O 1
ATOM 1407 N N . MET A 1 183 ? -3.729 -1.110 20.510 1.00 81.62 183 MET A N 1
ATOM 1408 C CA . MET A 1 183 ? -3.947 -1.047 19.071 1.00 81.62 183 MET A CA 1
ATOM 1409 C C . MET A 1 183 ? -2.721 -1.630 18.359 1.00 81.62 183 MET A C 1
ATOM 1411 O O . MET A 1 183 ? -1.630 -1.064 18.423 1.00 81.62 183 MET A O 1
ATOM 1415 N N . LYS A 1 184 ? -2.888 -2.780 17.699 1.00 74.62 184 LYS A N 1
ATOM 1416 C CA . LYS A 1 184 ? -1.797 -3.409 16.948 1.00 74.62 184 LYS A CA 1
ATOM 1417 C C . LYS A 1 184 ? -1.520 -2.613 15.681 1.00 74.62 184 LYS A C 1
ATOM 1419 O O . LYS A 1 184 ? -2.414 -2.406 14.860 1.00 74.62 184 LYS A O 1
ATOM 1424 N N . THR A 1 185 ? -0.269 -2.216 15.500 1.00 68.19 185 THR A N 1
ATOM 1425 C CA . THR A 1 185 ? 0.195 -1.647 14.241 1.00 68.19 185 THR A CA 1
ATOM 1426 C C . THR A 1 185 ? 0.266 -2.761 13.215 1.00 68.19 185 THR A C 1
ATOM 1428 O O . THR A 1 185 ? 1.020 -3.719 13.387 1.00 68.19 185 THR A O 1
ATOM 1431 N N . VAL A 1 186 ? -0.547 -2.673 12.166 1.00 66.12 186 VAL A N 1
ATOM 1432 C CA . VAL A 1 186 ? -0.553 -3.711 11.143 1.00 66.12 186 VAL A CA 1
ATOM 1433 C C . VAL A 1 186 ? 0.319 -3.291 9.980 1.00 66.12 186 VAL A C 1
ATOM 1435 O O . VAL A 1 186 ? 0.104 -2.260 9.345 1.00 66.12 186 VAL A O 1
ATOM 1438 N N . THR A 1 187 ? 1.329 -4.109 9.724 1.00 69.25 187 THR A N 1
ATOM 1439 C CA . THR A 1 187 ? 2.331 -3.826 8.715 1.00 69.25 187 THR A CA 1
ATOM 1440 C C . THR A 1 187 ? 1.754 -4.003 7.317 1.00 69.25 187 THR A C 1
ATOM 1442 O O . THR A 1 187 ? 1.304 -5.089 6.956 1.00 69.25 187 THR A O 1
ATOM 1445 N N . ASN A 1 188 ? 1.815 -2.955 6.504 1.00 72.38 188 ASN A N 1
ATOM 1446 C CA . ASN A 1 188 ? 1.414 -2.999 5.108 1.00 72.38 188 ASN A CA 1
ATOM 1447 C C . ASN A 1 188 ? 2.637 -3.043 4.173 1.00 72.38 188 ASN A C 1
ATOM 1449 O O . ASN A 1 188 ? 3.734 -2.593 4.509 1.00 72.38 188 ASN A O 1
ATOM 1453 N N . ARG A 1 189 ? 2.480 -3.596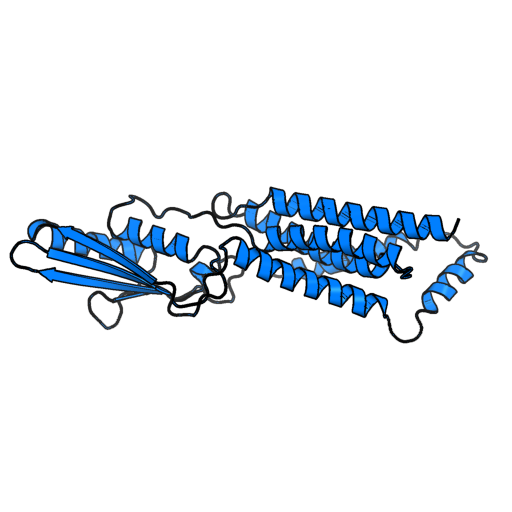 2.970 1.00 77.88 189 ARG A N 1
ATOM 1454 C CA . ARG A 1 189 ? 3.507 -3.542 1.928 1.00 77.88 189 ARG A CA 1
ATOM 1455 C C . ARG A 1 189 ? 3.458 -2.176 1.242 1.00 77.88 189 ARG A C 1
ATOM 1457 O O . ARG A 1 189 ? 2.402 -1.725 0.811 1.00 77.88 189 ARG A O 1
ATOM 1464 N N . SER A 1 190 ? 4.606 -1.517 1.110 1.00 82.38 190 SER A N 1
ATOM 1465 C CA . SER A 1 190 ? 4.688 -0.231 0.414 1.00 82.38 190 SER A CA 1
ATOM 1466 C C . SER A 1 190 ? 4.385 -0.394 -1.079 1.00 82.38 190 SER A C 1
ATOM 1468 O O . SER A 1 190 ? 5.140 -1.054 -1.798 1.00 82.38 190 SER A O 1
ATOM 1470 N N . TYR A 1 191 ? 3.309 0.244 -1.557 1.00 83.94 191 TYR A N 1
ATOM 1471 C CA . TYR A 1 191 ? 2.975 0.265 -2.984 1.00 83.94 191 TYR A CA 1
ATOM 1472 C C . TYR A 1 191 ? 4.093 0.908 -3.813 1.00 83.94 191 TYR A C 1
ATOM 1474 O O . TYR A 1 191 ? 4.448 0.380 -4.857 1.00 83.94 191 TYR A O 1
ATOM 1482 N N . GLY A 1 192 ? 4.719 1.986 -3.325 1.00 87.12 192 GLY A N 1
ATOM 1483 C CA . GLY A 1 192 ? 5.860 2.603 -4.010 1.00 87.12 192 GLY A CA 1
ATOM 1484 C C . GLY A 1 192 ? 7.052 1.649 -4.149 1.00 87.12 192 GLY A C 1
ATOM 1485 O O . GLY A 1 192 ? 7.685 1.600 -5.198 1.00 87.12 192 GLY A O 1
ATOM 1486 N N . ALA A 1 193 ? 7.324 0.827 -3.128 1.00 89.44 193 ALA A N 1
ATOM 1487 C CA . ALA A 1 193 ? 8.387 -0.174 -3.210 1.00 89.44 193 ALA A CA 1
ATOM 1488 C C . ALA A 1 193 ? 8.066 -1.280 -4.228 1.00 89.44 193 ALA A C 1
ATOM 1490 O O . ALA A 1 193 ? 8.943 -1.680 -4.990 1.00 89.44 193 ALA A O 1
ATOM 1491 N N . LEU A 1 194 ? 6.815 -1.754 -4.258 1.00 89.81 194 LEU A N 1
ATOM 1492 C CA . LEU A 1 194 ? 6.354 -2.720 -5.257 1.00 89.81 194 LEU A CA 1
ATOM 1493 C C . LEU A 1 194 ? 6.393 -2.125 -6.672 1.00 89.81 194 LEU A C 1
ATOM 1495 O O . LEU A 1 194 ? 6.893 -2.776 -7.581 1.00 89.81 194 LEU A O 1
ATOM 1499 N N . SER A 1 195 ? 5.908 -0.894 -6.841 1.00 92.31 195 SER A N 1
ATOM 1500 C CA . SER A 1 195 ? 5.872 -0.195 -8.127 1.00 92.31 195 SER A CA 1
ATOM 1501 C C . SER A 1 195 ? 7.272 -0.031 -8.701 1.00 92.31 195 SER A C 1
ATOM 1503 O O . SER A 1 195 ? 7.506 -0.428 -9.835 1.00 92.31 195 SER A O 1
ATOM 1505 N N . SER A 1 196 ? 8.224 0.431 -7.885 1.00 95.44 196 SER A N 1
ATOM 1506 C CA . SER A 1 196 ? 9.623 0.555 -8.304 1.00 95.44 196 SER A CA 1
ATOM 1507 C C . SER A 1 196 ? 10.245 -0.787 -8.697 1.00 95.44 196 SER A C 1
ATOM 1509 O O . SER A 1 196 ? 10.980 -0.876 -9.680 1.00 95.44 196 SER A O 1
ATOM 1511 N N . PHE A 1 197 ? 9.926 -1.861 -7.970 1.00 96.94 197 PHE A N 1
ATOM 1512 C CA . PHE A 1 197 ? 10.396 -3.201 -8.314 1.00 96.94 197 PHE A CA 1
ATOM 1513 C C . PHE A 1 197 ? 9.862 -3.674 -9.674 1.00 96.94 197 PHE A C 1
ATOM 1515 O O . PHE A 1 197 ? 10.637 -4.130 -10.515 1.00 96.94 197 PHE A O 1
ATOM 1522 N N . ILE A 1 198 ? 8.555 -3.529 -9.913 1.00 95.62 198 ILE A N 1
ATOM 1523 C CA . ILE A 1 198 ? 7.922 -3.889 -11.189 1.00 95.62 198 ILE A CA 1
ATOM 1524 C C . ILE A 1 198 ? 8.440 -3.006 -12.324 1.00 95.62 198 ILE A C 1
ATOM 1526 O O . ILE A 1 198 ? 8.759 -3.521 -13.392 1.00 95.62 198 ILE A O 1
ATOM 1530 N N . GLY A 1 199 ? 8.605 -1.706 -12.091 1.00 95.69 199 GLY A N 1
ATOM 1531 C CA . GLY A 1 199 ? 9.218 -0.791 -13.045 1.00 95.69 199 GLY A CA 1
ATOM 1532 C C . GLY A 1 199 ? 10.649 -1.176 -13.416 1.00 95.69 199 GLY A C 1
ATOM 1533 O O . GLY A 1 199 ? 10.988 -1.179 -14.596 1.00 95.69 199 GLY A O 1
ATOM 1534 N N . GLY A 1 200 ? 11.455 -1.622 -12.449 1.00 96.62 200 GLY A N 1
ATOM 1535 C CA . GLY A 1 200 ? 12.782 -2.184 -12.709 1.00 96.62 200 GLY A CA 1
ATOM 1536 C C . GLY A 1 200 ? 12.745 -3.426 -13.611 1.00 96.62 200 GLY A C 1
ATOM 1537 O O . GLY A 1 200 ? 13.532 -3.526 -14.551 1.00 96.62 200 GLY A O 1
ATOM 1538 N N . ILE A 1 201 ? 11.795 -4.346 -13.393 1.00 97.56 201 ILE A N 1
ATOM 1539 C CA . ILE A 1 201 ? 11.581 -5.510 -14.279 1.00 97.56 201 ILE A CA 1
ATOM 1540 C C . ILE A 1 201 ? 11.188 -5.049 -15.688 1.00 97.56 201 ILE A C 1
ATOM 1542 O O . ILE A 1 201 ? 11.749 -5.528 -16.676 1.00 97.56 201 ILE A O 1
ATOM 1546 N N . VAL A 1 202 ? 10.247 -4.106 -15.792 1.00 96.38 202 VAL A N 1
ATOM 1547 C CA . VAL A 1 202 ? 9.796 -3.544 -17.073 1.00 96.38 202 VAL A CA 1
ATOM 1548 C C . VAL A 1 202 ? 10.952 -2.871 -17.809 1.00 96.38 202 VAL A C 1
ATOM 1550 O O . VAL A 1 202 ? 11.074 -3.070 -19.012 1.00 96.38 202 VAL A O 1
ATOM 1553 N N . ALA A 1 203 ? 11.840 -2.154 -17.117 1.00 95.75 203 ALA A N 1
ATOM 1554 C CA . ALA A 1 203 ? 13.017 -1.532 -17.721 1.00 95.75 203 ALA A CA 1
ATOM 1555 C C . ALA A 1 203 ? 13.943 -2.571 -18.372 1.00 95.75 203 ALA A C 1
ATOM 1557 O O . ALA A 1 203 ? 14.346 -2.404 -19.525 1.00 95.75 203 ALA A O 1
ATOM 1558 N N . CYS A 1 204 ? 14.226 -3.679 -17.678 1.00 96.50 204 CYS A N 1
ATOM 1559 C CA . CYS A 1 204 ? 15.021 -4.776 -18.233 1.00 96.50 204 CYS A CA 1
ATOM 1560 C C . CYS A 1 204 ? 14.337 -5.438 -19.441 1.00 96.50 204 CYS A C 1
ATOM 1562 O O . CYS A 1 204 ? 14.984 -5.684 -20.458 1.00 96.50 204 CYS A O 1
ATOM 1564 N N . LEU A 1 205 ? 13.032 -5.714 -19.357 1.00 94.75 205 LEU A N 1
ATOM 1565 C CA . LEU A 1 205 ? 12.283 -6.335 -20.455 1.00 94.75 205 LEU A CA 1
ATOM 1566 C C . LEU A 1 205 ? 12.188 -5.413 -21.676 1.00 94.75 205 LEU A C 1
ATOM 1568 O O . LEU A 1 205 ? 12.413 -5.855 -22.801 1.00 94.75 205 LEU A O 1
ATOM 1572 N N . ALA A 1 206 ? 11.907 -4.129 -21.459 1.00 92.50 206 ALA A N 1
ATOM 1573 C CA . ALA A 1 206 ? 11.824 -3.125 -22.512 1.00 92.50 206 ALA A CA 1
ATOM 1574 C C . ALA A 1 206 ? 13.155 -2.991 -23.254 1.00 92.50 206 ALA A C 1
ATOM 1576 O O . ALA A 1 206 ? 13.165 -2.942 -24.482 1.00 92.50 206 ALA A O 1
ATOM 1577 N N . LEU A 1 207 ? 14.273 -2.998 -22.523 1.00 93.94 207 LEU A N 1
ATOM 1578 C CA . LEU A 1 207 ? 15.611 -3.005 -23.105 1.00 93.94 207 LEU A CA 1
ATOM 1579 C C . LEU A 1 207 ? 15.815 -4.193 -24.058 1.00 93.94 207 LEU A C 1
ATOM 1581 O O . LEU A 1 207 ? 16.252 -4.001 -25.194 1.00 93.94 207 LEU A O 1
ATOM 1585 N N . VAL A 1 208 ? 15.477 -5.410 -23.619 1.00 93.50 208 VAL A N 1
ATOM 1586 C CA . VAL A 1 208 ? 15.600 -6.624 -24.444 1.00 93.50 208 VAL A CA 1
ATOM 1587 C C . VAL A 1 208 ? 14.721 -6.523 -25.692 1.00 93.50 208 VAL A C 1
ATOM 1589 O O . VAL A 1 208 ? 15.198 -6.771 -26.798 1.00 93.50 208 VAL A O 1
ATOM 1592 N N . VAL A 1 209 ? 13.462 -6.106 -25.543 1.00 92.56 209 VAL A N 1
ATOM 1593 C CA . VAL A 1 209 ? 12.526 -5.957 -26.669 1.00 92.56 209 VAL A CA 1
ATOM 1594 C C . VAL A 1 209 ? 13.014 -4.906 -27.665 1.00 92.56 209 VAL A C 1
ATOM 1596 O O . VAL A 1 209 ? 13.030 -5.168 -28.867 1.00 92.56 209 VAL A O 1
ATOM 1599 N N . MET A 1 210 ? 13.462 -3.739 -27.196 1.00 91.88 210 MET A N 1
ATOM 1600 C CA . MET A 1 210 ? 14.014 -2.691 -28.061 1.00 91.88 210 MET A CA 1
ATOM 1601 C C . MET A 1 210 ? 15.247 -3.186 -28.821 1.00 91.88 210 MET A C 1
ATOM 1603 O O . MET A 1 210 ? 15.362 -2.945 -30.022 1.00 91.88 210 MET A O 1
ATOM 1607 N N . LYS A 1 211 ? 16.123 -3.960 -28.165 1.00 89.31 211 LYS A N 1
ATOM 1608 C CA . LYS A 1 211 ? 17.293 -4.546 -28.826 1.00 89.31 211 LYS A CA 1
ATOM 1609 C C . LYS A 1 211 ? 16.909 -5.566 -29.899 1.00 89.31 211 LYS A C 1
ATOM 1611 O O . LYS A 1 211 ? 17.463 -5.518 -30.993 1.00 89.31 211 LYS A O 1
ATOM 1616 N N . LEU A 1 212 ? 15.967 -6.465 -29.609 1.00 91.12 212 LEU A N 1
ATOM 1617 C CA . LEU A 1 212 ? 15.526 -7.505 -30.549 1.00 91.12 212 LEU A CA 1
ATOM 1618 C C . LEU A 1 212 ? 14.731 -6.948 -31.737 1.00 91.12 212 LEU A C 1
ATOM 1620 O O . LEU A 1 212 ? 14.756 -7.529 -32.816 1.00 91.12 212 LEU A O 1
ATOM 1624 N N . THR A 1 213 ? 14.044 -5.821 -31.552 1.00 91.00 213 THR A N 1
ATOM 1625 C CA . THR A 1 213 ? 13.259 -5.154 -32.607 1.00 91.00 213 THR A CA 1
ATOM 1626 C C . THR A 1 213 ? 14.066 -4.140 -33.420 1.00 91.00 213 THR A C 1
ATOM 1628 O O . THR A 1 213 ? 13.530 -3.547 -34.353 1.00 91.00 213 THR A O 1
ATOM 1631 N N . GLY A 1 214 ? 15.346 -3.936 -33.092 1.00 87.88 214 GLY A N 1
ATOM 1632 C CA . GLY A 1 214 ? 16.205 -2.965 -33.773 1.00 87.88 214 GLY A CA 1
ATOM 1633 C C . GLY A 1 214 ? 15.822 -1.505 -33.508 1.00 87.88 214 GLY A C 1
ATOM 1634 O O . GLY A 1 214 ? 16.153 -0.634 -34.308 1.00 87.88 214 GLY A O 1
ATOM 1635 N N . TYR A 1 215 ? 15.115 -1.225 -32.410 1.00 86.12 215 TYR A N 1
ATOM 1636 C CA . TYR A 1 215 ? 14.723 0.131 -32.034 1.00 86.12 215 TYR A CA 1
ATOM 1637 C C . TYR A 1 215 ? 15.949 0.973 -31.654 1.00 86.12 215 TYR A C 1
ATOM 1639 O O . TYR A 1 215 ? 16.766 0.540 -30.845 1.00 86.12 215 TYR A O 1
ATOM 1647 N N . THR A 1 216 ? 16.060 2.190 -32.189 1.00 84.88 216 THR A N 1
ATOM 1648 C CA . THR A 1 216 ? 17.106 3.165 -31.838 1.00 84.88 216 THR A CA 1
ATOM 1649 C C . THR A 1 216 ? 16.518 4.586 -31.782 1.00 84.88 216 THR A C 1
ATOM 1651 O O . THR A 1 216 ? 15.671 4.924 -32.616 1.00 84.88 216 THR A O 1
ATOM 1654 N N . PRO A 1 217 ? 16.922 5.445 -30.820 1.00 87.81 217 PRO A N 1
ATOM 1655 C CA . PRO A 1 217 ? 17.864 5.201 -29.715 1.00 87.81 217 PRO A CA 1
ATOM 1656 C C . PRO A 1 217 ? 17.219 4.455 -28.531 1.00 87.81 217 PRO A C 1
ATOM 1658 O O . PRO A 1 217 ? 16.050 4.673 -28.221 1.00 87.81 217 PRO A O 1
ATOM 1661 N N . VAL A 1 218 ? 17.978 3.597 -27.843 1.00 89.19 218 VAL A N 1
ATOM 1662 C CA . VAL A 1 218 ? 17.458 2.727 -26.763 1.00 89.19 218 VAL A CA 1
ATOM 1663 C C . VAL A 1 218 ? 17.598 3.379 -25.390 1.00 89.19 218 VAL A C 1
ATOM 1665 O O . VAL A 1 218 ? 16.764 3.163 -24.510 1.00 89.19 218 VAL A O 1
ATOM 1668 N N . LEU A 1 219 ? 18.634 4.192 -25.189 1.00 92.00 219 LEU A N 1
ATOM 1669 C CA . LEU A 1 219 ? 18.956 4.770 -23.891 1.00 92.00 219 LEU A CA 1
ATOM 1670 C C . LEU A 1 219 ? 17.906 5.774 -23.388 1.00 92.00 219 LEU A C 1
ATOM 1672 O O . LEU A 1 219 ? 17.489 5.625 -22.238 1.00 92.00 219 LEU A O 1
ATOM 1676 N N . PRO A 1 220 ? 17.416 6.755 -24.179 1.00 92.56 220 PRO A N 1
ATOM 1677 C CA . PRO A 1 220 ? 16.480 7.760 -23.671 1.00 92.56 220 PRO A CA 1
ATOM 1678 C C . PRO A 1 220 ? 15.189 7.202 -23.034 1.00 92.56 220 PRO A C 1
ATOM 1680 O O . PRO A 1 220 ? 14.862 7.625 -21.922 1.00 92.56 220 PRO A O 1
ATOM 1683 N N . PRO A 1 221 ? 14.451 6.249 -23.649 1.00 92.44 221 PRO A N 1
ATOM 1684 C CA . PRO A 1 221 ? 13.234 5.711 -23.037 1.00 92.44 221 PRO A CA 1
ATOM 1685 C C . PRO A 1 221 ? 13.520 4.866 -21.786 1.00 92.44 221 PRO A C 1
ATOM 1687 O O . PRO A 1 221 ? 12.763 4.952 -20.819 1.00 92.44 221 PRO A O 1
ATOM 1690 N N . VAL A 1 222 ? 14.618 4.094 -21.765 1.00 93.94 222 VAL A N 1
ATOM 1691 C CA . VAL A 1 222 ? 15.031 3.317 -20.578 1.00 93.94 222 VAL A CA 1
ATOM 1692 C C . VAL A 1 222 ? 15.405 4.252 -19.435 1.00 93.94 222 VAL A C 1
ATOM 1694 O O . VAL A 1 222 ? 14.952 4.063 -18.310 1.00 93.94 222 VAL A O 1
ATOM 1697 N N . LEU A 1 223 ? 16.188 5.293 -19.722 1.00 93.62 223 LEU A N 1
ATOM 1698 C CA . LEU A 1 223 ? 16.629 6.259 -18.725 1.00 93.62 223 LEU A CA 1
ATOM 1699 C C . LEU A 1 223 ? 15.444 6.999 -18.094 1.00 93.62 223 LEU A C 1
ATOM 1701 O O . LEU A 1 223 ? 15.420 7.193 -16.880 1.00 93.62 223 LEU A O 1
ATOM 1705 N N . MET A 1 224 ? 14.444 7.368 -18.898 1.00 95.00 224 MET A N 1
ATOM 1706 C CA . MET A 1 224 ? 13.223 8.013 -18.417 1.00 95.00 224 MET A CA 1
ATOM 1707 C C . MET A 1 224 ? 12.465 7.143 -17.407 1.00 95.00 224 MET A C 1
ATOM 1709 O O . MET A 1 224 ? 12.114 7.628 -16.329 1.00 95.00 224 MET A O 1
ATOM 1713 N N . LEU A 1 225 ? 12.252 5.861 -17.729 1.00 94.50 225 LEU A N 1
ATOM 1714 C CA . LEU A 1 225 ? 11.637 4.908 -16.805 1.00 94.50 225 LEU A CA 1
ATOM 1715 C C . LEU A 1 225 ? 12.497 4.741 -15.544 1.00 94.50 225 LEU A C 1
ATOM 1717 O O . LEU A 1 225 ? 11.990 4.896 -14.437 1.00 94.50 225 LEU A O 1
ATOM 1721 N N . THR A 1 226 ? 13.805 4.520 -15.695 1.00 94.00 226 THR A N 1
ATOM 1722 C CA . THR A 1 226 ? 14.730 4.360 -14.564 1.00 94.00 226 THR A CA 1
ATOM 1723 C C . THR A 1 226 ? 14.670 5.542 -13.598 1.00 94.00 226 THR A C 1
ATOM 1725 O O . THR A 1 226 ? 14.605 5.334 -12.388 1.00 94.00 226 THR A O 1
ATOM 1728 N N . ILE A 1 227 ? 14.650 6.784 -14.093 1.00 95.00 227 ILE A N 1
ATOM 1729 C CA . ILE A 1 227 ? 14.552 7.971 -13.231 1.00 95.00 227 ILE A CA 1
ATOM 1730 C C . ILE A 1 227 ? 13.242 7.953 -12.433 1.00 95.00 227 ILE A C 1
ATOM 1732 O O . ILE A 1 227 ? 13.271 8.152 -11.216 1.00 95.00 227 ILE A O 1
ATOM 1736 N N . ALA A 1 228 ? 12.106 7.685 -13.085 1.00 94.12 228 ALA A N 1
ATOM 1737 C CA . ALA A 1 228 ? 10.805 7.636 -12.418 1.00 94.12 228 ALA A CA 1
ATOM 1738 C C . ALA A 1 228 ? 10.760 6.562 -11.314 1.00 94.12 228 ALA A C 1
ATOM 1740 O O . ALA A 1 228 ? 10.299 6.821 -10.197 1.00 94.12 228 ALA A O 1
ATOM 1741 N N . GLU A 1 229 ? 11.299 5.375 -11.591 1.00 94.56 229 GLU A N 1
ATOM 1742 C CA . GLU A 1 229 ? 11.262 4.251 -10.655 1.00 94.56 229 GLU A CA 1
ATOM 1743 C C . GLU A 1 229 ? 12.268 4.397 -9.509 1.00 94.56 229 GLU A C 1
ATOM 1745 O O . GLU A 1 229 ? 11.957 4.031 -8.373 1.00 94.56 229 GLU A O 1
ATOM 1750 N N . VAL A 1 230 ? 13.439 4.996 -9.753 1.00 94.25 230 VAL A N 1
ATOM 1751 C CA . VAL A 1 230 ? 14.419 5.309 -8.699 1.00 94.25 230 VAL A CA 1
ATOM 1752 C C . VAL A 1 230 ? 13.870 6.368 -7.747 1.00 94.25 230 VAL A C 1
ATOM 1754 O O . VAL A 1 230 ? 13.964 6.199 -6.530 1.00 94.25 230 VAL A O 1
ATOM 1757 N N . VAL A 1 231 ? 13.245 7.433 -8.265 1.00 93.62 231 VAL A N 1
ATOM 1758 C CA . VAL A 1 231 ? 12.591 8.450 -7.424 1.00 93.62 231 VAL A CA 1
ATOM 1759 C C . VAL A 1 231 ? 11.491 7.809 -6.572 1.00 93.62 231 VAL A C 1
ATOM 1761 O O . VAL A 1 231 ? 11.441 8.033 -5.360 1.00 93.62 231 VAL A O 1
ATOM 1764 N N . THR A 1 232 ? 10.663 6.949 -7.170 1.00 90.25 232 THR A N 1
ATOM 1765 C CA . THR A 1 232 ? 9.618 6.199 -6.458 1.00 90.25 232 THR A CA 1
ATOM 1766 C C . THR A 1 232 ? 10.198 5.300 -5.359 1.00 90.25 232 THR A C 1
ATOM 1768 O O . THR A 1 232 ? 9.697 5.316 -4.230 1.00 90.25 232 THR A O 1
ATOM 1771 N N . ALA A 1 233 ? 11.292 4.575 -5.625 1.00 92.38 233 ALA A N 1
ATOM 1772 C CA . ALA A 1 233 ? 11.972 3.766 -4.613 1.00 92.38 233 ALA A CA 1
ATOM 1773 C C . ALA A 1 233 ? 12.548 4.605 -3.472 1.00 92.38 233 ALA A C 1
ATOM 1775 O O . ALA A 1 233 ? 12.377 4.231 -2.314 1.00 92.38 233 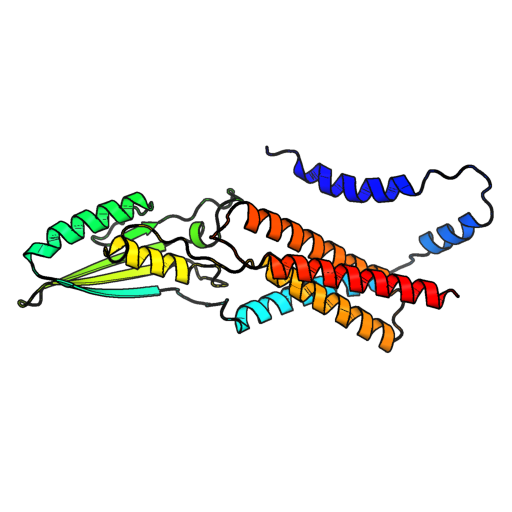ALA A O 1
ATOM 1776 N N . ILE A 1 234 ? 13.203 5.734 -3.756 1.00 93.50 234 ILE A N 1
ATOM 1777 C CA . ILE A 1 234 ? 13.759 6.607 -2.710 1.00 93.50 234 ILE A CA 1
ATOM 1778 C C . ILE A 1 234 ? 12.638 7.101 -1.792 1.00 93.50 234 ILE A C 1
ATOM 1780 O O . ILE A 1 234 ? 12.749 6.988 -0.570 1.00 93.50 234 ILE A O 1
ATOM 1784 N N . MET A 1 235 ? 11.527 7.572 -2.364 1.00 88.31 235 MET A N 1
ATOM 1785 C CA . MET A 1 235 ? 10.359 7.994 -1.588 1.00 88.31 235 MET A CA 1
ATOM 1786 C C . MET A 1 235 ? 9.791 6.843 -0.748 1.00 88.31 235 MET A C 1
ATOM 1788 O O . MET A 1 235 ? 9.472 7.036 0.427 1.00 88.31 235 MET A O 1
ATOM 1792 N N . ALA A 1 236 ? 9.732 5.629 -1.302 1.00 84.94 236 ALA A N 1
ATOM 1793 C CA . ALA A 1 236 ? 9.300 4.443 -0.570 1.00 84.94 236 ALA A CA 1
ATOM 1794 C C . ALA A 1 236 ? 10.252 4.081 0.583 1.00 84.94 236 ALA A C 1
ATOM 1796 O O . ALA A 1 236 ? 9.784 3.774 1.677 1.00 84.94 236 ALA A O 1
ATOM 1797 N N . ILE A 1 237 ? 11.571 4.152 0.380 1.00 90.62 237 ILE A N 1
ATOM 1798 C CA . ILE A 1 237 ? 12.581 3.897 1.418 1.00 90.62 237 ILE A CA 1
ATOM 1799 C C . ILE A 1 237 ? 12.434 4.905 2.561 1.00 90.62 237 ILE A C 1
ATOM 1801 O O . ILE A 1 237 ? 12.429 4.505 3.725 1.00 90.62 237 ILE A O 1
ATOM 1805 N N . LEU A 1 238 ? 12.285 6.195 2.247 1.00 88.19 238 LEU A N 1
ATOM 1806 C CA . LEU A 1 238 ? 12.076 7.247 3.246 1.00 88.19 238 LEU A CA 1
ATOM 1807 C C . LEU A 1 238 ? 10.775 7.029 4.035 1.00 88.19 238 LEU A C 1
ATOM 1809 O O . LEU A 1 238 ? 10.763 7.158 5.261 1.00 88.19 238 LEU A O 1
ATOM 1813 N N . ALA A 1 239 ? 9.693 6.633 3.358 1.00 79.12 239 ALA A N 1
ATOM 1814 C CA . ALA A 1 239 ? 8.427 6.308 4.009 1.00 79.12 239 ALA A CA 1
ATOM 1815 C C . ALA A 1 239 ? 8.557 5.086 4.936 1.00 79.12 239 ALA A C 1
ATOM 1817 O O . ALA A 1 239 ? 8.136 5.147 6.087 1.00 79.12 239 ALA A O 1
ATOM 1818 N N . ILE A 1 240 ? 9.208 4.010 4.480 1.00 82.69 240 ILE A N 1
ATOM 1819 C CA . ILE A 1 240 ? 9.431 2.797 5.283 1.00 82.69 240 ILE A CA 1
ATOM 1820 C C . ILE A 1 240 ? 10.297 3.103 6.510 1.00 82.69 240 ILE A C 1
ATOM 1822 O O . ILE A 1 240 ? 9.986 2.666 7.615 1.00 82.69 240 ILE A O 1
ATOM 1826 N N . ARG A 1 241 ? 11.375 3.879 6.340 1.00 86.69 241 ARG A N 1
ATOM 1827 C CA . ARG A 1 241 ? 12.296 4.219 7.434 1.00 86.69 241 ARG A CA 1
ATOM 1828 C C . ARG A 1 241 ? 11.703 5.177 8.457 1.00 86.69 241 ARG A C 1
ATOM 1830 O O . ARG A 1 241 ? 12.080 5.099 9.619 1.00 86.69 241 ARG A O 1
ATOM 1837 N N . SER A 1 242 ? 10.808 6.074 8.049 1.00 78.69 242 SER A N 1
ATOM 1838 C CA . SER A 1 242 ? 10.149 6.980 8.998 1.00 78.69 242 SER A CA 1
ATOM 1839 C C . SER A 1 242 ? 9.104 6.273 9.865 1.00 78.69 242 SER A C 1
ATOM 1841 O O . SER A 1 242 ? 8.734 6.808 10.906 1.00 78.69 242 SER A O 1
ATOM 1843 N N . LYS A 1 243 ? 8.653 5.074 9.466 1.00 71.25 243 LYS A N 1
ATOM 1844 C CA . LYS A 1 243 ? 7.613 4.302 10.161 1.00 71.25 243 LYS A CA 1
ATOM 1845 C C . LYS A 1 243 ? 7.945 2.802 10.222 1.00 71.25 243 LYS A C 1
ATOM 1847 O O . LYS A 1 243 ? 7.256 1.980 9.601 1.00 71.25 243 LYS A O 1
ATOM 1852 N N . PRO A 1 244 ? 9.019 2.430 10.945 1.00 72.62 244 PRO A N 1
ATOM 1853 C CA . PRO A 1 244 ? 9.428 1.037 11.077 1.00 72.62 244 PRO A CA 1
ATOM 1854 C C . PRO A 1 244 ? 8.326 0.234 11.784 1.00 72.62 244 PRO A C 1
ATOM 1856 O O . PRO A 1 244 ? 7.887 0.599 12.869 1.00 72.62 244 PRO A O 1
ATOM 1859 N N . GLY A 1 245 ? 7.861 -0.848 11.155 1.00 70.44 245 GLY A N 1
ATOM 1860 C CA . GLY A 1 245 ? 6.777 -1.702 11.669 1.00 70.44 245 GLY A CA 1
ATOM 1861 C C . GLY A 1 245 ? 5.403 -1.448 11.038 1.00 70.44 245 GLY A C 1
ATOM 1862 O O . GLY A 1 245 ? 4.575 -2.355 11.030 1.00 70.44 245 GLY A O 1
ATOM 1863 N N . GLU A 1 246 ? 5.176 -0.281 10.424 1.00 71.25 246 GLU A N 1
ATOM 1864 C CA . GLU A 1 246 ? 3.935 0.010 9.677 1.00 71.25 246 GLU A CA 1
ATOM 1865 C C . GLU A 1 246 ? 4.075 -0.331 8.193 1.00 71.25 246 GLU A C 1
ATOM 1867 O O . GLU A 1 246 ? 3.098 -0.678 7.534 1.00 71.25 246 GLU A O 1
ATOM 1872 N N . LEU A 1 247 ? 5.301 -0.265 7.662 1.00 72.25 247 LEU A N 1
ATOM 1873 C CA . LEU A 1 247 ? 5.591 -0.534 6.259 1.00 72.25 247 LEU A CA 1
ATOM 1874 C C . LEU A 1 247 ? 6.687 -1.584 6.069 1.00 72.25 247 LEU A C 1
ATOM 1876 O O . LEU A 1 247 ? 7.712 -1.589 6.749 1.00 72.25 247 LEU A O 1
ATOM 1880 N N . THR A 1 248 ? 6.494 -2.427 5.059 1.00 85.25 248 THR A N 1
ATOM 1881 C CA . THR A 1 248 ? 7.472 -3.403 4.560 1.00 85.25 248 THR A CA 1
ATOM 1882 C C . THR A 1 248 ? 7.742 -3.210 3.072 1.00 85.25 248 THR A C 1
ATOM 1884 O O . THR A 1 248 ? 7.100 -2.408 2.392 1.00 85.25 248 THR A O 1
ATOM 1887 N N . GLY A 1 249 ? 8.715 -3.961 2.553 1.00 87.44 249 GLY A N 1
ATOM 1888 C CA . GLY A 1 249 ? 9.113 -3.906 1.146 1.00 87.44 249 GLY A CA 1
ATOM 1889 C C . GLY A 1 249 ? 10.412 -3.143 0.905 1.00 87.44 249 GLY A C 1
ATOM 1890 O O . GLY A 1 249 ? 10.698 -2.796 -0.232 1.00 87.44 249 GLY A O 1
ATOM 1891 N N . LEU A 1 250 ? 11.230 -2.905 1.937 1.00 93.06 250 LEU A N 1
ATOM 1892 C CA . LEU A 1 250 ? 12.529 -2.245 1.762 1.00 93.06 250 LEU A CA 1
ATOM 1893 C C . LEU A 1 250 ? 13.396 -2.965 0.717 1.00 93.06 250 LEU A C 1
ATOM 1895 O O . LEU A 1 250 ? 13.987 -2.323 -0.146 1.00 93.06 250 LEU A O 1
ATOM 1899 N N . TRP A 1 251 ? 13.416 -4.299 0.762 1.00 95.81 251 TRP A N 1
ATOM 1900 C CA . TRP A 1 251 ? 14.151 -5.114 -0.202 1.00 95.81 251 TRP A CA 1
ATOM 1901 C C . TRP A 1 251 ? 13.614 -4.959 -1.635 1.00 95.81 251 TRP A C 1
ATOM 1903 O O . TRP A 1 251 ? 14.415 -4.945 -2.562 1.00 95.81 251 TRP A O 1
ATOM 1913 N N . LEU A 1 252 ? 12.296 -4.776 -1.820 1.00 94.69 252 LEU A N 1
ATOM 1914 C CA . LEU A 1 252 ? 11.686 -4.527 -3.134 1.00 94.69 252 LEU A CA 1
ATOM 1915 C C . LEU A 1 252 ? 12.157 -3.190 -3.706 1.00 94.69 252 LEU A C 1
ATOM 1917 O O . LEU A 1 252 ? 12.564 -3.136 -4.859 1.00 94.69 252 LEU A O 1
ATOM 1921 N N . ALA A 1 253 ? 12.171 -2.130 -2.892 1.00 94.00 253 ALA A N 1
ATOM 1922 C CA . ALA A 1 253 ? 12.658 -0.822 -3.329 1.00 94.00 253 ALA A CA 1
ATOM 1923 C C . ALA A 1 253 ? 14.148 -0.867 -3.715 1.00 94.00 253 ALA A C 1
ATOM 1925 O O . ALA A 1 253 ? 14.539 -0.318 -4.741 1.00 94.00 253 ALA A O 1
ATOM 1926 N N . ILE A 1 254 ? 14.976 -1.561 -2.925 1.00 97.31 254 ILE A N 1
ATOM 1927 C CA . ILE A 1 254 ? 16.404 -1.747 -3.229 1.00 97.31 254 ILE A CA 1
ATOM 1928 C C . ILE A 1 254 ? 16.581 -2.552 -4.523 1.00 97.31 254 ILE A C 1
ATOM 1930 O O . ILE A 1 254 ? 17.363 -2.158 -5.388 1.00 97.31 254 ILE A O 1
ATOM 1934 N N . ALA A 1 255 ? 15.837 -3.649 -4.683 1.00 97.56 255 ALA A N 1
ATOM 1935 C CA . ALA A 1 255 ? 15.872 -4.462 -5.892 1.00 97.56 255 ALA A CA 1
ATOM 1936 C C . ALA A 1 255 ? 15.402 -3.673 -7.127 1.00 97.56 255 ALA A C 1
ATOM 1938 O O . ALA A 1 255 ? 16.028 -3.778 -8.176 1.00 97.56 255 ALA A O 1
ATOM 1939 N N . GLY A 1 256 ? 14.370 -2.833 -6.999 1.00 97.00 256 GLY A N 1
ATOM 1940 C CA . GLY A 1 256 ? 13.889 -1.952 -8.068 1.00 97.00 256 GLY A CA 1
ATOM 1941 C C . GLY A 1 256 ? 14.951 -0.963 -8.550 1.00 97.00 256 GLY A C 1
ATOM 1942 O O . GLY A 1 256 ? 15.180 -0.849 -9.756 1.00 97.00 256 GLY A O 1
ATOM 1943 N N . ILE A 1 257 ? 15.679 -0.326 -7.623 1.00 97.75 257 ILE A N 1
ATOM 1944 C CA . ILE A 1 257 ? 16.837 0.521 -7.962 1.00 97.75 257 ILE A CA 1
ATOM 1945 C C . ILE A 1 257 ? 17.904 -0.303 -8.690 1.00 97.75 257 ILE A C 1
ATOM 1947 O O . ILE A 1 257 ? 18.390 0.121 -9.737 1.00 97.75 257 ILE A O 1
ATOM 1951 N N . GLY A 1 258 ? 18.256 -1.478 -8.158 1.00 97.50 258 GLY A N 1
ATOM 1952 C CA . GLY A 1 258 ? 19.280 -2.348 -8.742 1.00 97.50 258 GLY A CA 1
ATOM 1953 C C . GLY A 1 258 ? 18.953 -2.780 -10.174 1.00 97.50 258 GLY A C 1
ATOM 1954 O O . GLY A 1 258 ? 19.800 -2.664 -11.057 1.00 97.50 258 GLY A O 1
ATOM 1955 N N . LEU A 1 259 ? 17.714 -3.213 -10.422 1.00 97.94 259 LEU A N 1
ATOM 1956 C CA . LEU A 1 259 ? 17.235 -3.601 -11.753 1.00 97.94 259 LEU A CA 1
ATOM 1957 C C . LEU A 1 259 ? 17.226 -2.417 -12.727 1.00 97.94 259 LEU A C 1
ATOM 1959 O O . LEU A 1 259 ? 17.697 -2.544 -13.856 1.00 97.94 259 LEU A O 1
ATOM 1963 N N . SER A 1 260 ? 16.760 -1.249 -12.280 1.00 97.00 260 SER A N 1
ATOM 1964 C CA . SER A 1 260 ? 16.725 -0.043 -13.117 1.00 97.00 260 SER A CA 1
ATOM 1965 C C . SER A 1 260 ? 18.136 0.433 -13.487 1.00 97.00 260 SER A C 1
ATOM 1967 O O . SER A 1 260 ? 18.407 0.766 -14.640 1.00 97.00 260 SER A O 1
ATOM 1969 N N . ALA A 1 261 ? 19.072 0.405 -12.532 1.00 96.62 261 ALA A N 1
ATOM 1970 C CA . ALA A 1 261 ? 20.475 0.724 -12.783 1.00 96.62 261 ALA A CA 1
ATOM 1971 C C . ALA A 1 261 ? 21.112 -0.260 -13.776 1.00 96.62 261 ALA A C 1
ATOM 1973 O O . ALA A 1 261 ? 21.793 0.166 -14.709 1.00 96.62 261 ALA A O 1
ATOM 1974 N N . LEU A 1 262 ? 20.847 -1.562 -13.618 1.00 97.44 262 LEU A N 1
ATOM 1975 C CA . LEU A 1 262 ? 21.319 -2.596 -14.538 1.00 97.44 262 LEU A CA 1
ATOM 1976 C C . LEU A 1 262 ? 20.805 -2.363 -15.967 1.00 97.44 262 LEU A C 1
ATOM 1978 O O . LEU A 1 262 ? 21.594 -2.419 -16.910 1.00 97.44 262 LEU A O 1
ATOM 1982 N N . ALA A 1 263 ? 19.513 -2.061 -16.132 1.00 96.31 263 ALA A N 1
ATOM 1983 C CA . ALA A 1 263 ? 18.921 -1.765 -17.436 1.00 96.31 263 ALA A CA 1
ATOM 1984 C C . ALA A 1 263 ? 19.575 -0.539 -18.094 1.00 96.31 263 ALA A C 1
ATOM 1986 O O . ALA A 1 263 ? 19.943 -0.590 -19.266 1.00 96.31 263 ALA A O 1
ATOM 1987 N N . THR A 1 264 ? 19.789 0.541 -17.340 1.00 95.81 264 THR A N 1
ATOM 1988 C CA . THR A 1 264 ? 20.456 1.741 -17.863 1.00 95.81 264 THR A CA 1
ATOM 1989 C C . THR A 1 264 ? 21.900 1.459 -18.280 1.00 95.81 264 THR A C 1
ATOM 1991 O O . THR A 1 264 ? 22.300 1.851 -19.372 1.00 95.81 264 THR A O 1
ATOM 1994 N N . LEU A 1 265 ? 22.683 0.751 -17.457 1.00 95.94 265 LEU A N 1
ATOM 1995 C CA . LEU A 1 265 ? 24.071 0.406 -17.790 1.00 95.94 265 LEU A CA 1
ATOM 1996 C C . LEU A 1 265 ? 24.156 -0.454 -19.058 1.00 95.94 265 LEU A C 1
ATOM 1998 O O . LEU A 1 265 ? 24.999 -0.207 -19.919 1.00 95.94 265 LEU A O 1
ATOM 2002 N N . ALA A 1 266 ? 23.257 -1.427 -19.204 1.00 94.94 266 ALA A N 1
ATOM 2003 C CA . ALA A 1 266 ? 23.189 -2.258 -20.398 1.00 94.94 266 ALA A CA 1
ATOM 2004 C C . ALA A 1 266 ? 22.736 -1.464 -21.641 1.00 94.94 266 ALA A C 1
ATOM 2006 O O . ALA A 1 266 ? 23.279 -1.673 -22.725 1.00 94.94 266 ALA A O 1
ATOM 2007 N N . ALA A 1 267 ? 21.810 -0.509 -21.496 1.00 93.88 267 ALA A N 1
ATOM 2008 C CA . ALA A 1 267 ? 21.419 0.393 -22.580 1.00 93.88 267 ALA A CA 1
ATOM 2009 C C . ALA A 1 267 ? 22.590 1.269 -23.055 1.00 93.88 267 ALA A C 1
ATOM 2011 O O . ALA A 1 267 ? 22.820 1.367 -24.259 1.00 93.88 267 ALA A O 1
ATOM 2012 N N . ILE A 1 268 ? 23.371 1.832 -22.123 1.00 93.06 268 ILE A N 1
ATOM 2013 C CA . ILE A 1 268 ? 24.599 2.579 -22.444 1.00 93.06 268 ILE A CA 1
ATOM 2014 C C . ILE A 1 268 ? 25.573 1.681 -23.212 1.00 93.06 268 ILE A C 1
ATOM 2016 O O . ILE A 1 268 ? 26.075 2.077 -24.261 1.00 93.06 268 ILE A O 1
ATOM 2020 N N . ALA A 1 269 ? 25.813 0.457 -22.731 1.00 91.38 269 ALA A N 1
ATOM 2021 C CA . ALA A 1 269 ? 26.712 -0.481 -23.399 1.00 91.38 269 ALA A CA 1
ATOM 2022 C C . ALA A 1 269 ? 26.257 -0.800 -24.834 1.00 91.38 269 ALA A C 1
ATOM 2024 O O . ALA A 1 269 ? 27.088 -0.849 -25.740 1.00 91.38 269 ALA A O 1
ATOM 2025 N N . PHE A 1 270 ? 24.952 -0.978 -25.070 1.00 88.62 270 PHE A N 1
ATOM 2026 C CA . PHE A 1 270 ? 24.427 -1.220 -26.416 1.00 88.62 270 PHE A CA 1
ATOM 2027 C C . PHE A 1 270 ? 24.584 -0.030 -27.357 1.00 88.62 270 PHE A C 1
ATOM 2029 O O . PHE A 1 270 ? 24.835 -0.256 -28.538 1.00 88.62 270 PHE A O 1
ATOM 2036 N N . GLU A 1 271 ? 24.442 1.201 -26.868 1.00 85.06 271 GLU A N 1
ATOM 2037 C CA . GLU A 1 271 ? 24.663 2.385 -27.701 1.00 85.06 271 GLU A CA 1
ATOM 2038 C C . GLU A 1 271 ? 26.147 2.592 -28.005 1.00 85.06 271 GLU A C 1
ATOM 2040 O O . GLU A 1 271 ? 26.495 2.834 -29.156 1.00 85.06 271 GLU A O 1
ATOM 2045 N N . VAL A 1 272 ? 27.034 2.397 -27.024 1.00 84.69 272 VAL A N 1
ATOM 2046 C CA . VAL A 1 272 ? 28.488 2.491 -27.241 1.00 84.69 272 VAL A CA 1
ATOM 2047 C C . VAL A 1 272 ? 28.970 1.434 -28.239 1.00 84.69 272 VAL A C 1
ATOM 2049 O O . VAL A 1 272 ? 29.711 1.761 -29.160 1.00 84.69 272 VAL A O 1
ATOM 2052 N N . MET A 1 273 ? 28.513 0.182 -28.114 1.00 80.69 273 MET A N 1
ATOM 2053 C CA . MET A 1 273 ? 28.868 -0.889 -29.057 1.00 80.69 273 MET A CA 1
ATOM 2054 C C . MET A 1 273 ? 28.285 -0.698 -30.461 1.00 80.69 273 MET A C 1
ATOM 2056 O O . MET A 1 273 ? 28.760 -1.339 -31.385 1.00 80.69 273 MET A O 1
ATOM 2060 N N . ALA A 1 274 ? 27.243 0.118 -30.638 1.00 75.50 274 ALA A N 1
ATOM 2061 C CA . ALA A 1 274 ? 26.693 0.405 -31.964 1.00 75.50 274 ALA A CA 1
ATOM 2062 C C . ALA A 1 274 ? 27.487 1.486 -32.720 1.00 75.50 274 ALA A C 1
ATOM 2064 O O . ALA A 1 274 ? 27.301 1.644 -33.924 1.00 75.50 274 ALA A O 1
ATOM 2065 N N . VAL A 1 275 ? 28.327 2.246 -32.009 1.00 70.00 275 VAL A N 1
ATOM 2066 C CA . VAL A 1 275 ? 29.181 3.308 -32.566 1.00 70.00 275 VAL A CA 1
ATOM 2067 C C . VAL A 1 275 ? 30.584 2.788 -32.915 1.00 70.00 275 VAL A C 1
ATOM 2069 O O . VAL A 1 275 ? 31.251 3.388 -33.758 1.00 70.00 275 VAL A O 1
ATOM 2072 N N . LEU A 1 276 ? 31.020 1.697 -32.275 1.00 59.25 276 LEU A N 1
ATOM 2073 C CA . LEU A 1 276 ? 32.284 0.996 -32.538 1.00 59.25 276 LEU A CA 1
ATOM 2074 C C . LEU A 1 276 ? 32.142 -0.014 -33.683 1.00 59.25 276 LEU A C 1
ATOM 2076 O O . LEU A 1 276 ? 33.100 -0.102 -34.481 1.00 59.25 276 LEU A O 1
#

Radius of gyration: 26.93 Å; chains: 1; bounding box: 73×43×70 Å

Sequence (276 aa):
MKRFLPFLALFAVSAFAAGLSAATPDDRPVQNYFQNATAFSSSPKWAVVGFGLVFGSMALSWITAIVLGGFKIGSLERRVEYRMTRDEYAPFWERMRQRLTQIGFVPGPEEGVFGQSGAQFGDMSSFTHAKTKKELRATAFDNGQGITVEISLRYLDPIVGDTGESAYRDGVLDFVSGTSDGMKTVTNRSYGALSSFIGGIVACLALVVMKLTGYTPVLPPVLMLTIAEVVTAIMAILAIRSKPGELTGLWLAIAGIGLSALATLAAIAFEVMAVL

pLDDT: mean 78.21, std 20.03, range [31.38, 97.94]